Protein AF-A0A1C5ZY52-F1 (afdb_monomer_lite)

Sequence (189 aa):
MKENKQVNPAVSSCTAEIVQKDGLAKISRSPGIAVHNYIVGGGWRGCSNELDTVVMREAEFLRDHYHINVTIRFNSNRLSGGAWLIDSKKDGIGSNSSIGLGASLVNSRLRAILLEEKMKMSSEEFRRLCRETDSMMFSTHIDLKKAEHCVPADSKYILLDSEHRDFTSLDEAICYLKTHAFGLKQERI

pLDDT: mean 85.93, std 18.63, range [34.09, 98.62]

Structure (mmCIF, N/CA/C/O backbone):
data_AF-A0A1C5ZY52-F1
#
_entry.id   AF-A0A1C5ZY52-F1
#
loop_
_atom_site.group_PDB
_atom_site.id
_atom_site.type_symbol
_atom_site.label_atom_id
_atom_site.label_alt_id
_atom_site.label_comp_id
_atom_site.label_asym_id
_atom_site.label_entity_id
_atom_site.label_seq_id
_atom_site.pdbx_PDB_ins_code
_atom_site.Cartn_x
_atom_site.Cartn_y
_atom_site.Cartn_z
_atom_site.occupancy
_atom_site.B_iso_or_equiv
_atom_site.auth_seq_id
_atom_site.auth_comp_id
_atom_site.auth_asym_id
_atom_site.auth_atom_id
_atom_site.pdbx_PDB_model_num
ATOM 1 N N . MET A 1 1 ? -20.539 -56.171 10.255 1.00 38.03 1 MET A N 1
ATOM 2 C CA . MET A 1 1 ? -20.164 -55.594 8.942 1.00 38.03 1 MET A CA 1
ATOM 3 C C . MET A 1 1 ? -21.134 -54.449 8.671 1.00 38.03 1 MET A C 1
ATOM 5 O O . MET A 1 1 ? -22.322 -54.706 8.753 1.00 38.03 1 MET A O 1
ATOM 9 N N . LYS A 1 2 ? -20.652 -53.194 8.757 1.00 36.50 2 LYS A N 1
ATOM 10 C CA . LYS A 1 2 ? -20.614 -52.177 7.669 1.00 36.50 2 LYS A CA 1
ATOM 11 C C . LYS A 1 2 ? -22.025 -51.772 7.185 1.00 36.50 2 LYS A C 1
ATOM 13 O O . LYS A 1 2 ? -22.754 -52.637 6.741 1.00 36.50 2 LYS A O 1
ATOM 18 N N . GLU A 1 3 ? -22.503 -50.529 7.257 1.00 34.09 3 GLU A N 1
ATOM 19 C CA . GLU A 1 3 ? -21.859 -49.211 7.162 1.00 34.09 3 GLU A CA 1
ATOM 20 C C . GLU A 1 3 ? -22.725 -48.136 7.851 1.00 34.09 3 GLU A C 1
ATOM 22 O O . GLU A 1 3 ? -23.918 -48.019 7.578 1.00 34.09 3 GLU A O 1
ATOM 27 N N . ASN A 1 4 ? -22.106 -47.312 8.702 1.00 36.78 4 ASN A N 1
ATOM 28 C CA . ASN A 1 4 ? -22.684 -46.050 9.160 1.00 36.78 4 ASN A CA 1
ATOM 29 C C . ASN A 1 4 ? -22.450 -44.993 8.075 1.00 36.78 4 ASN A C 1
ATOM 31 O O . ASN A 1 4 ? -21.304 -44.640 7.795 1.00 36.78 4 ASN A O 1
ATOM 35 N N . LYS A 1 5 ? -23.529 -44.466 7.487 1.00 43.53 5 LYS A N 1
ATOM 36 C CA . LYS A 1 5 ? -23.477 -43.266 6.643 1.00 43.53 5 LYS A CA 1
ATOM 37 C C . LYS A 1 5 ? -23.113 -42.064 7.512 1.00 43.53 5 LYS A C 1
ATOM 39 O O . LYS A 1 5 ? -23.949 -41.528 8.235 1.00 43.53 5 LYS A O 1
ATOM 44 N N . GLN A 1 6 ? -21.850 -41.667 7.439 1.00 38.53 6 GLN A N 1
ATOM 45 C CA . GLN A 1 6 ? -21.343 -40.441 8.031 1.00 38.53 6 GLN A CA 1
ATOM 46 C C . GLN A 1 6 ? -21.867 -39.254 7.216 1.00 38.53 6 GLN A C 1
ATOM 48 O O . GLN A 1 6 ? -21.540 -39.077 6.044 1.00 38.53 6 GLN A O 1
ATOM 53 N N . VAL A 1 7 ? -22.744 -38.477 7.844 1.00 40.91 7 VAL A N 1
ATOM 54 C CA . VAL A 1 7 ? -23.212 -37.180 7.359 1.00 40.91 7 VAL A CA 1
ATOM 55 C C . VAL A 1 7 ? -22.029 -36.213 7.432 1.00 40.91 7 VAL A C 1
ATOM 57 O O . VAL A 1 7 ? -21.489 -35.998 8.513 1.00 40.91 7 VAL A O 1
ATOM 60 N N . ASN A 1 8 ? -21.615 -35.656 6.292 1.00 37.97 8 ASN A N 1
ATOM 61 C CA . ASN A 1 8 ? -20.665 -34.543 6.228 1.00 37.97 8 ASN A CA 1
ATOM 62 C C . ASN A 1 8 ? -21.320 -33.299 6.848 1.00 37.97 8 ASN A C 1
ATOM 64 O O . ASN A 1 8 ? -22.283 -32.794 6.262 1.00 37.97 8 ASN A O 1
ATOM 68 N N . PRO A 1 9 ? -20.830 -32.758 7.977 1.00 39.91 9 PRO A N 1
ATOM 69 C CA . PRO A 1 9 ? -21.206 -31.417 8.362 1.00 39.91 9 PRO A CA 1
ATOM 70 C C . PRO A 1 9 ? -20.443 -30.434 7.473 1.00 39.91 9 PRO A C 1
ATOM 72 O O . PRO A 1 9 ? -19.249 -30.585 7.209 1.00 39.91 9 PRO A O 1
ATOM 75 N N . ALA A 1 10 ? -21.186 -29.450 6.980 1.00 37.84 10 ALA A N 1
ATOM 76 C CA . ALA A 1 10 ? -20.703 -28.326 6.204 1.00 37.84 10 ALA A CA 1
ATOM 77 C C . ALA A 1 10 ? -19.406 -27.743 6.782 1.00 37.84 10 ALA A C 1
ATOM 79 O O . ALA A 1 10 ? -19.248 -27.614 7.998 1.00 37.84 10 ALA A O 1
ATOM 80 N N . VAL A 1 11 ? -18.509 -27.337 5.882 1.00 38.41 11 VAL A N 1
ATOM 81 C CA . VAL A 1 11 ? -17.347 -26.496 6.180 1.00 38.41 11 VAL A CA 1
ATOM 82 C C . VAL A 1 11 ? -17.866 -25.133 6.644 1.00 38.41 11 VAL A C 1
ATOM 84 O O . VAL A 1 11 ? -17.960 -24.177 5.885 1.00 38.41 11 VAL A O 1
ATOM 87 N N . SER A 1 12 ? -18.266 -25.067 7.908 1.00 43.28 12 SER A N 1
ATOM 88 C CA . SER A 1 12 ? -18.477 -23.835 8.650 1.00 43.28 12 SER A CA 1
ATOM 89 C C . SER A 1 12 ? -17.115 -23.430 9.198 1.00 43.28 12 SER A C 1
ATOM 91 O O . SER A 1 12 ? -16.788 -23.726 10.348 1.00 43.28 12 SER A O 1
ATOM 93 N N . SER A 1 13 ? -16.274 -22.817 8.359 1.00 37.91 13 SER A N 1
ATOM 94 C CA . SER A 1 13 ? -14.991 -22.290 8.820 1.00 37.91 13 SER A CA 1
ATOM 95 C C . SER A 1 13 ? -15.224 -21.008 9.622 1.00 37.91 13 SER A C 1
ATOM 97 O O . SER A 1 13 ? -15.243 -19.903 9.091 1.00 37.91 13 SER A O 1
ATOM 99 N N . CYS A 1 14 ? -15.422 -21.225 10.918 1.00 35.62 14 CYS A N 1
ATOM 100 C CA . CYS A 1 14 ? -14.893 -20.437 12.020 1.00 35.62 14 CYS A CA 1
ATOM 101 C C . CYS A 1 14 ? -15.100 -18.917 11.936 1.00 35.62 14 CYS A C 1
ATOM 103 O O . CYS A 1 14 ? -14.200 -18.156 11.587 1.00 35.62 14 CYS A O 1
ATOM 105 N N . THR A 1 15 ? -16.252 -18.475 12.440 1.00 43.97 15 THR A N 1
ATOM 106 C CA . THR A 1 15 ? -16.333 -17.274 13.276 1.00 43.97 15 THR A CA 1
ATOM 107 C C . THR A 1 15 ? -15.309 -17.389 14.406 1.00 43.97 15 THR A C 1
ATOM 109 O O . THR A 1 15 ? -15.565 -18.029 15.424 1.00 43.97 15 THR A O 1
ATOM 112 N N . ALA A 1 16 ? -14.129 -16.800 14.216 1.00 39.31 16 ALA A N 1
ATOM 113 C CA . ALA A 1 16 ? -13.236 -16.517 15.324 1.00 39.31 16 ALA A CA 1
ATOM 114 C C . ALA A 1 16 ? -13.891 -15.408 16.150 1.00 39.31 16 ALA A C 1
ATOM 116 O O . ALA A 1 16 ? -13.956 -14.249 15.738 1.00 39.31 16 ALA A O 1
ATOM 117 N N . GLU A 1 17 ? -14.433 -15.799 17.298 1.00 35.75 17 GLU A N 1
ATOM 118 C CA . GLU A 1 17 ? -14.784 -14.884 18.368 1.00 35.75 17 GLU A CA 1
ATOM 119 C C . GLU A 1 17 ? -13.614 -13.915 18.583 1.00 35.75 17 GLU A C 1
ATOM 121 O O . GLU A 1 17 ? -12.465 -14.326 18.774 1.00 35.75 17 GLU A O 1
ATOM 126 N N . ILE A 1 18 ? -13.898 -12.611 18.532 1.00 49.09 18 ILE A N 1
ATOM 127 C CA . ILE A 1 18 ? -12.962 -11.563 18.943 1.00 49.09 18 ILE A CA 1
ATOM 128 C C . ILE A 1 18 ? -12.906 -11.619 20.472 1.00 49.09 18 ILE A C 1
ATOM 130 O O . ILE A 1 18 ? -13.454 -10.771 21.167 1.00 49.09 18 ILE A O 1
ATOM 134 N N . VAL A 1 19 ? -12.294 -12.671 21.007 1.00 38.34 19 VAL A N 1
ATOM 135 C CA . VAL A 1 19 ? -11.902 -12.738 22.408 1.00 38.34 19 VAL A CA 1
ATOM 136 C C . VAL A 1 19 ? -10.411 -12.454 22.436 1.00 38.34 19 VAL A C 1
ATOM 138 O O . VAL A 1 19 ? -9.573 -13.239 21.982 1.00 38.34 19 VAL A O 1
ATOM 141 N N . GLN A 1 20 ? -10.112 -11.248 22.914 1.00 50.75 20 GLN A N 1
ATOM 142 C CA . GLN A 1 20 ? -8.777 -10.756 23.202 1.00 50.75 20 GLN A CA 1
ATOM 143 C C . GLN A 1 20 ? -8.087 -11.728 24.163 1.00 50.75 20 GLN A C 1
ATOM 145 O O . GLN A 1 20 ? -8.404 -11.801 25.346 1.00 50.75 20 GLN A O 1
ATOM 150 N N . LYS A 1 21 ? -7.127 -12.477 23.634 1.00 39.53 21 LYS A N 1
ATOM 151 C CA . LYS A 1 21 ? -6.095 -13.146 24.417 1.00 39.53 21 LYS A CA 1
ATOM 152 C C . LYS A 1 21 ? -4.795 -12.415 24.096 1.00 39.53 21 LYS A C 1
ATOM 154 O O . LYS A 1 21 ? -4.418 -12.382 22.925 1.00 39.53 21 LYS A O 1
ATOM 159 N N . ASP A 1 22 ? -4.225 -11.790 25.129 1.00 50.69 22 ASP A N 1
ATOM 160 C CA . ASP A 1 22 ? -2.884 -11.179 25.229 1.00 50.69 22 ASP A CA 1
ATOM 161 C C . ASP A 1 22 ? -2.751 -9.647 25.082 1.00 50.69 22 ASP A C 1
ATOM 163 O O . ASP A 1 22 ? -1.641 -9.128 25.119 1.00 50.69 22 ASP A O 1
ATOM 167 N N . GLY A 1 23 ? -3.852 -8.888 25.002 1.00 59.78 23 GLY A N 1
ATOM 168 C CA . GLY A 1 23 ? -3.861 -7.417 25.169 1.00 59.78 23 GLY A CA 1
ATOM 169 C C . GLY A 1 23 ? -3.177 -6.569 24.078 1.00 59.78 23 GLY A C 1
ATOM 170 O O . GLY A 1 23 ? -3.421 -5.368 24.018 1.00 59.78 23 GLY A O 1
ATOM 171 N N . LEU A 1 24 ? -2.377 -7.166 23.190 1.00 73.38 24 LEU A N 1
ATOM 172 C CA . LEU A 1 24 ? -1.767 -6.514 22.027 1.00 73.38 24 LEU A CA 1
ATOM 173 C C . LEU A 1 24 ? -2.571 -6.787 20.750 1.00 73.38 24 LEU A C 1
ATOM 175 O O . LEU A 1 24 ? -3.044 -7.902 20.510 1.00 73.38 24 LEU A O 1
ATOM 179 N N . ALA A 1 25 ? -2.697 -5.758 19.910 1.00 89.81 25 ALA A N 1
ATOM 180 C CA . ALA A 1 25 ? -3.259 -5.885 18.572 1.00 89.81 25 ALA A CA 1
ATOM 181 C C . ALA A 1 25 ? -2.487 -6.927 17.742 1.00 89.81 25 ALA A C 1
ATOM 183 O O . ALA A 1 25 ? -1.275 -7.085 17.870 1.00 89.81 25 ALA A O 1
ATOM 184 N N . LYS A 1 26 ? -3.190 -7.667 16.885 1.00 94.75 26 LYS A N 1
ATOM 185 C CA . LYS A 1 26 ? -2.632 -8.791 16.122 1.00 94.75 26 LYS A CA 1
ATOM 186 C C . LYS A 1 26 ? -2.337 -8.391 14.685 1.00 94.75 26 LYS A C 1
ATOM 188 O O . LYS A 1 26 ? -3.110 -7.661 14.073 1.00 94.75 26 LYS A O 1
ATOM 193 N N . ILE A 1 27 ? -1.263 -8.948 14.130 1.00 95.81 27 ILE A N 1
ATOM 194 C CA . ILE A 1 27 ? -0.990 -8.925 12.689 1.00 95.81 27 ILE A CA 1
ATOM 195 C C . ILE A 1 27 ? -1.424 -10.269 12.114 1.00 95.81 27 ILE A C 1
ATOM 197 O O . ILE A 1 27 ? -1.034 -11.328 12.606 1.00 95.81 27 ILE A O 1
ATOM 201 N N . SER A 1 28 ? -2.236 -10.222 11.069 1.00 94.50 28 SER A N 1
ATOM 202 C CA . SER A 1 28 ? -2.719 -11.386 10.331 1.00 94.50 28 SER A CA 1
ATOM 203 C C . SER A 1 28 ? -2.360 -11.258 8.853 1.00 94.50 28 SER A C 1
ATOM 205 O O . SER A 1 28 ? -2.033 -10.173 8.377 1.00 94.50 28 SER A O 1
ATOM 207 N N . ARG A 1 29 ? -2.391 -12.368 8.116 1.00 93.81 29 ARG A N 1
ATOM 208 C CA . ARG A 1 29 ? -2.200 -12.383 6.660 1.00 93.81 29 ARG A CA 1
ATOM 209 C C . ARG A 1 29 ? -3.494 -12.840 6.005 1.00 93.81 29 ARG A C 1
ATOM 211 O O . ARG A 1 29 ? -4.054 -13.858 6.406 1.00 93.81 29 ARG A O 1
ATOM 218 N N . SER A 1 30 ? -3.945 -12.103 4.998 1.00 90.12 30 SER A N 1
ATOM 219 C CA . SER A 1 30 ? -5.079 -12.501 4.173 1.00 90.12 30 SER A CA 1
ATOM 220 C C . SER A 1 30 ? -4.606 -13.483 3.098 1.00 90.12 30 SER A C 1
ATOM 222 O O . SER A 1 30 ? -3.666 -13.169 2.361 1.00 90.12 30 SER A O 1
ATOM 224 N N . PRO A 1 31 ? -5.253 -14.653 2.956 1.00 86.25 31 PRO A N 1
ATOM 225 C CA . PRO A 1 31 ? -4.993 -15.574 1.854 1.00 86.25 31 PRO A CA 1
ATOM 226 C C . PRO A 1 31 ? -5.607 -15.101 0.525 1.00 86.25 31 PRO A C 1
ATOM 228 O O . PRO A 1 31 ? -5.491 -15.809 -0.472 1.00 86.25 31 PRO A O 1
ATOM 231 N N . GLY A 1 32 ? -6.253 -13.930 0.504 1.00 85.06 32 GLY A N 1
ATOM 232 C CA . GLY A 1 32 ? -7.068 -13.468 -0.610 1.00 85.06 32 GLY A CA 1
ATOM 233 C C . GLY A 1 32 ? -8.559 -13.683 -0.384 1.00 85.06 32 GLY A C 1
ATOM 234 O O . GLY A 1 32 ? -8.978 -14.372 0.545 1.00 85.06 32 GLY A O 1
ATOM 235 N N . ILE A 1 33 ? -9.361 -13.084 -1.258 1.00 83.62 33 ILE A N 1
ATOM 236 C CA . ILE A 1 33 ? -10.822 -13.154 -1.226 1.00 83.62 33 ILE A CA 1
ATOM 237 C C . ILE A 1 33 ? -11.292 -13.944 -2.442 1.00 83.62 33 ILE A C 1
ATOM 239 O O . ILE A 1 33 ? -10.964 -13.604 -3.580 1.00 83.62 33 ILE A O 1
ATOM 243 N N . ALA A 1 34 ? -12.080 -14.992 -2.211 1.00 84.00 34 ALA A N 1
ATOM 244 C CA . ALA A 1 34 ? -12.725 -15.728 -3.289 1.00 84.00 34 ALA A CA 1
ATOM 245 C C . ALA A 1 34 ? -13.826 -14.865 -3.929 1.00 84.00 34 ALA A C 1
ATOM 247 O O . ALA A 1 34 ? -14.765 -14.431 -3.263 1.00 84.00 34 ALA A O 1
ATOM 248 N N . VAL A 1 35 ? -13.708 -14.622 -5.231 1.00 81.69 35 VAL A N 1
ATOM 249 C CA . VAL A 1 35 ? -14.657 -13.867 -6.051 1.00 81.69 35 VAL A CA 1
ATOM 250 C C . VAL A 1 35 ? -15.026 -14.737 -7.247 1.00 81.69 35 VAL A C 1
ATOM 252 O O . VAL A 1 35 ? -14.280 -14.835 -8.222 1.00 81.69 35 VAL A O 1
ATOM 255 N N . HIS A 1 36 ? -16.189 -15.387 -7.170 1.00 84.44 36 HIS A N 1
ATOM 256 C CA . HIS A 1 36 ? -16.590 -16.442 -8.107 1.00 84.44 36 HIS A CA 1
ATOM 257 C C . HIS A 1 36 ? -15.502 -17.528 -8.218 1.00 84.44 36 HIS A C 1
ATOM 259 O O . HIS A 1 36 ? -15.163 -18.158 -7.221 1.00 84.44 36 HIS A O 1
ATOM 265 N N . ASN A 1 37 ? -14.932 -17.722 -9.412 1.00 84.00 37 ASN A N 1
ATOM 266 C CA . ASN A 1 37 ? -13.916 -18.739 -9.696 1.00 84.00 37 ASN A CA 1
ATOM 267 C C . ASN A 1 37 ? -12.474 -18.203 -9.592 1.00 84.00 37 ASN A C 1
ATOM 269 O O . ASN A 1 37 ? -11.543 -18.864 -10.050 1.00 84.00 37 ASN A O 1
ATOM 273 N N . TYR A 1 38 ? -12.278 -17.007 -9.029 1.00 78.00 38 TYR A N 1
ATOM 274 C CA . TYR A 1 38 ? -10.973 -16.353 -8.908 1.00 78.00 38 TYR A CA 1
ATOM 275 C C . TYR A 1 38 ? -10.682 -15.959 -7.459 1.00 78.00 38 TYR A C 1
ATOM 277 O O . TYR A 1 38 ? -11.596 -15.706 -6.680 1.00 78.00 38 TYR A O 1
ATOM 285 N N . ILE A 1 39 ? -9.401 -15.877 -7.100 1.00 81.00 39 ILE A N 1
ATOM 286 C CA . ILE A 1 39 ? -8.944 -15.404 -5.787 1.00 81.00 39 ILE A CA 1
ATOM 287 C C . ILE A 1 39 ? -8.284 -14.027 -5.982 1.00 81.00 39 ILE A C 1
ATOM 289 O O . ILE A 1 39 ? -7.274 -13.902 -6.684 1.00 81.00 39 ILE A O 1
ATOM 293 N N . VAL A 1 40 ? -8.921 -12.984 -5.434 1.00 78.56 40 VAL A N 1
ATOM 294 C CA . VAL A 1 40 ? -8.500 -11.573 -5.511 1.00 78.56 40 VAL A CA 1
ATOM 295 C C . VAL A 1 40 ? -7.672 -11.208 -4.291 1.00 78.56 40 VAL A C 1
ATOM 297 O O . VAL A 1 40 ? -8.126 -11.348 -3.155 1.00 78.56 40 VAL A O 1
ATOM 300 N N . GLY A 1 41 ? -6.437 -10.756 -4.527 1.00 75.12 41 GLY A N 1
ATOM 301 C CA . GLY A 1 41 ? -5.398 -10.935 -3.513 1.00 75.12 41 GLY A CA 1
ATOM 302 C C . GLY A 1 41 ? -5.156 -12.435 -3.338 1.00 75.12 41 GLY A C 1
ATOM 303 O O . GLY A 1 41 ? -6.041 -13.243 -3.560 1.00 75.12 41 GLY A O 1
ATOM 304 N N . GLY A 1 42 ? -3.945 -12.866 -3.050 1.00 79.50 42 GLY A N 1
ATOM 305 C CA . GLY A 1 42 ? -3.662 -14.312 -3.085 1.00 79.50 42 GLY A CA 1
ATOM 306 C C . GLY A 1 42 ? -2.195 -14.650 -2.944 1.00 79.50 42 GLY A C 1
ATOM 307 O O . GLY A 1 42 ? -1.818 -15.809 -2.785 1.00 79.50 42 GLY A O 1
ATOM 308 N N . GLY A 1 43 ? -1.348 -13.624 -2.950 1.00 86.75 43 GLY A N 1
ATOM 309 C CA . GLY A 1 43 ? -0.025 -13.752 -2.392 1.00 86.75 43 GLY A CA 1
ATOM 310 C C . GLY A 1 43 ? -0.117 -13.885 -0.874 1.00 86.75 43 GLY A C 1
ATOM 311 O O . GLY A 1 43 ? -0.503 -12.952 -0.177 1.00 86.75 43 GLY A O 1
ATOM 312 N N . TRP A 1 44 ? 0.283 -15.040 -0.348 1.00 89.75 44 TRP A N 1
ATOM 313 C CA . TRP A 1 44 ? 0.496 -15.197 1.094 1.00 89.75 44 TRP A CA 1
ATOM 314 C C . TRP A 1 44 ? 1.735 -14.422 1.577 1.00 89.75 44 TRP A C 1
ATOM 316 O O . TRP A 1 44 ? 1.796 -13.969 2.720 1.00 89.75 44 TRP A O 1
ATOM 326 N N . ARG A 1 45 ? 2.732 -14.281 0.694 1.00 94.88 45 ARG A N 1
ATOM 327 C CA . ARG A 1 45 ? 4.011 -13.586 0.905 1.00 94.88 45 ARG A CA 1
ATOM 328 C C . ARG A 1 45 ? 4.422 -12.823 -0.350 1.00 94.88 45 ARG A C 1
ATOM 330 O O . ARG A 1 45 ? 4.026 -13.219 -1.451 1.00 94.88 45 ARG A O 1
ATOM 337 N N . GLY A 1 46 ? 5.282 -11.818 -0.199 1.00 96.06 46 GLY A N 1
ATOM 338 C CA . GLY A 1 46 ? 5.929 -11.135 -1.327 1.00 96.06 46 GLY A CA 1
ATOM 339 C C . GLY A 1 46 ? 6.704 -12.105 -2.228 1.00 96.06 46 GLY A C 1
ATOM 340 O O . GLY A 1 46 ? 7.052 -13.213 -1.808 1.00 96.06 46 GLY A O 1
ATOM 341 N N . CYS A 1 47 ? 6.942 -11.747 -3.493 1.00 95.81 47 CYS A N 1
ATOM 342 C CA . CYS A 1 47 ? 7.713 -12.590 -4.418 1.00 95.81 47 CYS A CA 1
ATOM 343 C C . CYS A 1 47 ? 9.205 -12.659 -4.051 1.00 95.81 47 CYS A C 1
ATOM 345 O O . CYS A 1 47 ? 9.886 -13.591 -4.470 1.00 95.81 47 CYS A O 1
ATOM 347 N N . SER A 1 48 ? 9.690 -11.708 -3.247 1.00 96.50 48 SER A N 1
ATOM 348 C CA . SER A 1 48 ? 11.021 -11.685 -2.642 1.00 96.50 48 SER A CA 1
ATOM 349 C C . SER A 1 48 ? 10.918 -11.574 -1.117 1.00 96.50 48 SER A C 1
ATOM 351 O O . SER A 1 48 ? 9.927 -11.074 -0.578 1.00 96.50 48 SER A O 1
ATOM 353 N N . ASN A 1 49 ? 11.962 -12.024 -0.413 1.00 97.38 49 ASN A N 1
ATOM 354 C CA . ASN A 1 49 ? 12.063 -11.864 1.042 1.00 97.38 49 ASN A CA 1
ATOM 355 C C . ASN A 1 49 ? 12.143 -10.390 1.450 1.00 97.38 49 ASN A C 1
ATOM 357 O O . ASN A 1 49 ? 11.619 -10.017 2.493 1.00 97.38 49 ASN A O 1
ATOM 361 N N . GLU A 1 50 ? 12.784 -9.561 0.628 1.00 97.56 50 GLU A N 1
ATOM 362 C CA . GLU A 1 50 ? 12.880 -8.121 0.851 1.00 97.56 50 GLU A CA 1
ATOM 363 C C . GLU A 1 50 ? 11.492 -7.472 0.886 1.00 97.56 50 GLU A C 1
ATOM 365 O O . GLU A 1 50 ? 11.145 -6.831 1.876 1.00 97.56 50 GLU A O 1
ATOM 370 N N . LEU A 1 51 ? 10.659 -7.725 -0.133 1.00 98.12 51 LEU A N 1
ATOM 371 C CA . LEU A 1 51 ? 9.293 -7.205 -0.180 1.00 98.12 51 LEU A CA 1
ATOM 372 C C . LEU A 1 51 ? 8.453 -7.725 0.998 1.00 98.12 51 LEU A C 1
ATOM 374 O O . LEU A 1 51 ? 7.727 -6.956 1.621 1.00 98.12 51 LEU A O 1
ATOM 378 N N . ASP A 1 52 ? 8.561 -9.015 1.335 1.00 98.06 52 ASP A N 1
ATOM 379 C CA . ASP A 1 52 ? 7.824 -9.583 2.473 1.00 98.06 52 ASP A CA 1
ATOM 380 C C . ASP A 1 52 ? 8.238 -8.958 3.815 1.00 98.06 52 ASP A C 1
ATOM 382 O O . ASP A 1 52 ? 7.389 -8.700 4.667 1.00 98.06 52 ASP A O 1
ATOM 386 N N . THR A 1 53 ? 9.531 -8.671 3.980 1.00 98.31 53 THR A N 1
ATOM 387 C CA . THR A 1 53 ? 10.092 -8.052 5.190 1.00 98.31 53 THR A CA 1
ATOM 388 C C . THR A 1 53 ? 9.632 -6.608 5.328 1.00 98.31 53 THR A C 1
ATOM 390 O O . THR A 1 53 ? 9.242 -6.185 6.413 1.00 98.31 53 THR A O 1
ATOM 393 N N . VAL A 1 54 ? 9.637 -5.854 4.229 1.00 98.44 54 VAL A N 1
ATOM 394 C CA . VAL A 1 54 ? 9.137 -4.476 4.199 1.00 98.44 54 VAL A CA 1
ATOM 395 C C . VAL A 1 54 ? 7.661 -4.419 4.577 1.00 98.44 54 VAL A C 1
ATOM 397 O O . VAL A 1 54 ? 7.303 -3.669 5.480 1.00 98.44 54 VAL A O 1
ATOM 400 N N . VAL A 1 55 ? 6.819 -5.260 3.975 1.00 98.56 55 VAL A N 1
ATOM 401 C CA . VAL A 1 55 ? 5.382 -5.282 4.290 1.00 98.56 55 VAL A CA 1
ATOM 402 C C . VAL A 1 55 ? 5.117 -5.745 5.731 1.00 98.56 55 VAL A C 1
ATOM 404 O O . VAL A 1 55 ? 4.169 -5.287 6.369 1.00 98.56 55 VAL A O 1
ATOM 407 N N . MET A 1 56 ? 5.966 -6.609 6.300 1.00 98.38 56 MET A N 1
ATOM 408 C CA . MET A 1 56 ? 5.891 -6.919 7.732 1.00 98.38 56 MET A CA 1
ATOM 409 C C . MET A 1 56 ? 6.210 -5.693 8.597 1.00 98.38 56 MET A C 1
ATOM 411 O O . MET A 1 56 ? 5.472 -5.419 9.538 1.00 98.38 56 MET A O 1
ATOM 415 N N . ARG A 1 57 ? 7.249 -4.918 8.257 1.00 98.56 57 ARG A N 1
ATOM 416 C CA . ARG A 1 57 ? 7.596 -3.678 8.977 1.00 98.56 57 ARG A CA 1
ATOM 417 C C . ARG A 1 57 ? 6.484 -2.633 8.896 1.00 98.56 57 ARG A C 1
ATOM 419 O O . ARG A 1 57 ? 6.209 -1.957 9.882 1.00 98.56 57 ARG A O 1
ATOM 426 N N . GLU A 1 58 ? 5.825 -2.518 7.744 1.00 98.50 58 GLU A N 1
ATOM 427 C CA . GLU A 1 58 ? 4.622 -1.693 7.580 1.00 98.50 58 GLU A CA 1
ATOM 428 C C . GLU A 1 58 ? 3.516 -2.131 8.551 1.00 98.50 58 GLU A C 1
ATOM 430 O O . GLU A 1 58 ? 2.917 -1.298 9.232 1.00 98.50 58 GLU A O 1
ATOM 435 N N . ALA A 1 59 ? 3.273 -3.440 8.664 1.00 98.31 59 ALA A N 1
ATOM 436 C CA . ALA A 1 59 ? 2.254 -3.980 9.556 1.00 98.31 59 ALA A CA 1
ATOM 437 C C . ALA A 1 59 ? 2.579 -3.784 11.041 1.00 98.31 59 ALA A C 1
ATOM 439 O O . ALA A 1 59 ? 1.692 -3.438 11.821 1.00 98.31 59 ALA A O 1
ATOM 440 N N . GLU A 1 60 ? 3.837 -3.996 11.427 1.00 98.19 60 GLU A N 1
ATOM 441 C CA . GLU A 1 60 ? 4.337 -3.737 12.779 1.00 98.19 60 GLU A CA 1
ATOM 442 C C . GLU A 1 60 ? 4.158 -2.270 13.149 1.00 98.19 60 GLU A C 1
ATOM 444 O O . GLU A 1 60 ? 3.577 -1.978 14.193 1.00 98.19 60 GLU A O 1
ATOM 449 N N . PHE A 1 61 ? 4.540 -1.353 12.254 1.00 98.00 61 PHE A N 1
ATOM 450 C CA . PHE A 1 61 ? 4.325 0.073 12.463 1.00 98.00 61 PHE A CA 1
ATOM 451 C C . PHE A 1 61 ? 2.844 0.406 12.684 1.00 98.00 61 PHE A C 1
ATOM 453 O O . PHE A 1 61 ? 2.511 1.064 13.667 1.00 98.00 61 PHE A O 1
ATOM 460 N N . LEU A 1 62 ? 1.948 -0.054 11.804 1.00 98.00 62 LEU A N 1
ATOM 461 C CA . LEU A 1 62 ? 0.516 0.235 11.928 1.00 98.00 62 LEU A CA 1
ATOM 462 C C . LEU A 1 62 ? -0.068 -0.315 13.237 1.00 98.00 62 LEU A C 1
ATOM 464 O O . LEU A 1 62 ? -0.807 0.392 13.923 1.00 98.00 62 LEU A O 1
ATOM 468 N N . ARG A 1 63 ? 0.286 -1.553 13.602 1.00 96.94 63 ARG A N 1
ATOM 469 C CA . ARG A 1 63 ? -0.147 -2.189 14.854 1.00 96.94 63 ARG A CA 1
ATOM 470 C C . ARG A 1 63 ? 0.322 -1.377 16.057 1.00 96.94 63 ARG A C 1
ATOM 472 O O . ARG A 1 63 ? -0.470 -1.110 16.956 1.00 96.94 63 ARG A O 1
ATOM 479 N N . ASP A 1 64 ? 1.599 -1.012 16.083 1.00 96.00 64 ASP A N 1
ATOM 480 C CA . ASP A 1 64 ? 2.218 -0.364 17.238 1.00 96.00 64 ASP A CA 1
ATOM 481 C C . ASP A 1 64 ? 1.799 1.099 17.368 1.00 96.00 64 ASP A C 1
ATOM 483 O O . ASP A 1 64 ? 1.698 1.604 18.481 1.00 96.00 64 ASP A O 1
ATOM 487 N N . HIS A 1 65 ? 1.526 1.772 16.248 1.00 96.00 65 HIS A N 1
ATOM 488 C CA . HIS A 1 65 ? 1.114 3.171 16.240 1.00 96.00 65 HIS A CA 1
ATOM 489 C C . HIS A 1 65 ? -0.372 3.360 16.557 1.00 96.00 65 HIS A C 1
ATOM 491 O O . HIS A 1 65 ? -0.713 4.252 17.328 1.00 96.00 65 HIS A O 1
ATOM 497 N N . TYR A 1 66 ? -1.250 2.535 15.977 1.00 95.00 66 TYR A N 1
ATOM 498 C CA . TYR A 1 66 ? -2.701 2.688 16.134 1.00 95.00 66 TYR A CA 1
ATOM 499 C C . TYR A 1 66 ? -3.310 1.755 17.183 1.00 95.00 66 TYR A C 1
ATOM 501 O O . TYR A 1 66 ? -4.467 1.938 17.551 1.00 95.00 66 TYR A O 1
ATOM 509 N N . HIS A 1 67 ? -2.576 0.740 17.649 1.00 94.44 67 HIS A N 1
ATOM 510 C CA . HIS A 1 67 ? -3.075 -0.293 18.568 1.00 94.44 67 HIS A CA 1
ATOM 511 C C . HIS A 1 67 ? -4.330 -1.025 18.055 1.00 94.44 67 HIS A C 1
ATOM 513 O O . HIS A 1 67 ? -5.152 -1.513 18.831 1.00 94.44 67 HIS A O 1
ATOM 519 N N . ILE A 1 68 ? -4.465 -1.132 16.731 1.00 93.62 68 ILE A N 1
ATOM 520 C CA . ILE A 1 68 ? -5.568 -1.802 16.033 1.00 93.62 68 ILE A CA 1
ATOM 521 C C . ILE A 1 68 ? -5.013 -3.025 15.300 1.00 93.62 68 ILE A C 1
ATOM 523 O O . ILE A 1 68 ? -3.864 -3.028 14.857 1.00 93.62 68 ILE A O 1
ATOM 527 N N . ASN A 1 69 ? -5.814 -4.091 15.196 1.00 95.25 69 ASN A N 1
ATOM 528 C CA . ASN A 1 69 ? -5.422 -5.283 14.445 1.00 95.25 69 ASN A CA 1
ATOM 529 C C . ASN A 1 69 ? -5.096 -4.919 12.991 1.00 95.25 69 ASN A C 1
ATOM 531 O O . ASN A 1 69 ? -5.750 -4.072 12.391 1.00 95.25 69 ASN A O 1
ATOM 535 N N . VAL A 1 70 ? -4.124 -5.610 12.409 1.00 95.81 70 VAL A N 1
ATOM 536 C CA . VAL A 1 70 ? -3.633 -5.345 11.058 1.00 95.81 70 VAL A CA 1
ATOM 537 C C . VAL A 1 70 ? -3.767 -6.598 10.204 1.00 95.81 70 VAL A C 1
ATOM 539 O O . VAL A 1 70 ? -3.510 -7.717 10.657 1.00 95.81 70 VAL A O 1
ATOM 542 N N . THR A 1 71 ? -4.146 -6.415 8.944 1.00 95.12 71 THR A N 1
ATOM 543 C CA . THR A 1 71 ? -4.069 -7.458 7.921 1.00 95.12 71 THR A CA 1
ATOM 544 C C . THR A 1 71 ? -3.007 -7.103 6.894 1.00 95.12 71 THR A C 1
ATOM 546 O O . THR A 1 71 ? -2.988 -5.998 6.362 1.00 95.12 71 THR A O 1
ATOM 549 N N . ILE A 1 72 ? -2.153 -8.066 6.572 1.00 96.38 72 ILE A N 1
ATOM 550 C CA . ILE A 1 72 ? -1.239 -8.032 5.433 1.00 96.38 72 ILE A CA 1
ATOM 551 C C . ILE A 1 72 ? -1.935 -8.671 4.233 1.00 96.38 72 ILE A C 1
ATOM 553 O O . ILE A 1 72 ? -2.619 -9.687 4.374 1.00 96.38 72 ILE A O 1
ATOM 557 N N . ARG A 1 73 ? -1.756 -8.100 3.044 1.00 94.44 73 ARG A N 1
ATOM 558 C CA . ARG A 1 73 ? -2.306 -8.620 1.781 1.00 94.44 73 AR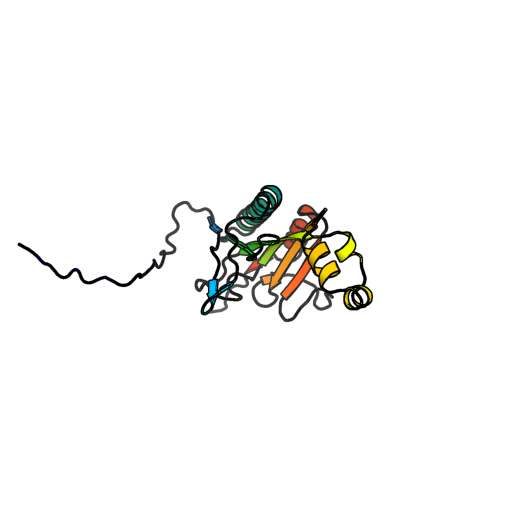G A CA 1
ATOM 559 C C . ARG A 1 73 ? -1.290 -8.402 0.670 1.00 94.44 73 ARG A C 1
ATOM 561 O O . ARG A 1 73 ? -0.775 -7.297 0.529 1.00 94.44 73 ARG A O 1
ATOM 568 N N . PHE A 1 74 ? -1.049 -9.426 -0.143 1.00 95.25 74 PHE A N 1
ATOM 569 C CA . PHE A 1 74 ? -0.296 -9.284 -1.388 1.00 95.25 74 PHE A CA 1
ATOM 570 C C . PHE A 1 74 ? -1.200 -9.533 -2.588 1.00 95.25 74 PHE A C 1
ATOM 572 O O . PHE A 1 74 ? -2.117 -10.367 -2.559 1.00 95.25 74 PHE A O 1
ATOM 579 N N . ASN A 1 75 ? -0.906 -8.825 -3.672 1.00 92.25 75 ASN A N 1
ATOM 580 C CA . ASN A 1 75 ? -1.550 -9.063 -4.950 1.00 92.25 75 ASN A CA 1
ATOM 581 C C . ASN A 1 75 ? -1.183 -10.461 -5.497 1.00 92.25 75 ASN A C 1
ATOM 583 O O . ASN A 1 75 ? -0.243 -11.117 -5.041 1.00 92.25 75 ASN A O 1
ATOM 587 N N . SER A 1 76 ? -1.944 -10.954 -6.475 1.00 91.12 76 SER A N 1
ATOM 588 C CA . SER A 1 76 ? -1.826 -12.349 -6.927 1.00 91.12 76 SER A CA 1
ATOM 589 C C . SER A 1 76 ? -0.478 -12.670 -7.588 1.00 91.12 76 SER A C 1
ATOM 591 O O . SER A 1 76 ? -0.008 -13.799 -7.491 1.00 91.12 76 SER A O 1
ATOM 593 N N . ASN A 1 77 ? 0.175 -11.689 -8.223 1.00 91.75 77 ASN A N 1
ATOM 594 C CA . ASN A 1 77 ? 1.518 -11.868 -8.792 1.00 91.75 77 ASN A CA 1
ATOM 595 C C . ASN A 1 77 ? 2.650 -11.648 -7.770 1.00 91.75 77 ASN A C 1
ATOM 597 O O . ASN A 1 77 ? 3.813 -11.866 -8.102 1.00 91.75 77 ASN A O 1
ATOM 601 N N . ARG A 1 78 ? 2.306 -11.253 -6.536 1.00 95.06 78 ARG A N 1
ATOM 602 C CA . ARG A 1 78 ? 3.206 -11.046 -5.397 1.00 95.06 78 ARG A CA 1
ATOM 603 C C . ARG A 1 78 ? 4.261 -9.949 -5.601 1.00 95.06 78 ARG A C 1
ATOM 605 O O . ARG A 1 78 ? 5.190 -9.880 -4.800 1.00 95.06 78 ARG A O 1
ATOM 612 N N . LEU A 1 79 ? 4.121 -9.106 -6.628 1.00 96.00 79 LEU A N 1
ATOM 613 C CA . LEU A 1 79 ? 5.000 -7.954 -6.881 1.00 96.00 79 LEU A CA 1
ATOM 614 C C . LEU A 1 79 ? 4.622 -6.734 -6.036 1.00 96.00 79 LEU A C 1
ATOM 616 O O . LEU A 1 79 ? 5.405 -5.793 -5.944 1.00 96.00 79 LEU A O 1
ATOM 620 N N . SER A 1 80 ? 3.445 -6.736 -5.412 1.00 96.69 80 SER A N 1
ATOM 621 C CA . SER A 1 80 ? 3.068 -5.713 -4.445 1.00 96.69 80 SER A CA 1
ATOM 622 C C . SER A 1 80 ? 2.256 -6.281 -3.293 1.00 96.69 80 SER A C 1
ATOM 624 O O . SER A 1 80 ? 1.580 -7.310 -3.402 1.00 96.69 80 SER A O 1
ATOM 626 N N . GLY A 1 81 ? 2.324 -5.593 -2.166 1.00 96.88 81 GLY A N 1
ATOM 627 C CA . GLY A 1 81 ? 1.516 -5.878 -0.999 1.00 96.88 81 GLY A CA 1
ATOM 628 C C . GLY A 1 81 ? 1.457 -4.682 -0.075 1.00 96.88 81 GLY A C 1
ATOM 629 O O . GLY A 1 81 ? 1.974 -3.614 -0.382 1.00 96.88 81 GLY A O 1
ATOM 630 N N . GLY A 1 82 ? 0.803 -4.874 1.053 1.00 97.19 82 GLY A N 1
ATOM 631 C CA . GLY A 1 82 ? 0.737 -3.860 2.083 1.00 97.19 82 GLY A CA 1
ATOM 632 C C . GLY A 1 82 ? 0.125 -4.391 3.358 1.00 97.19 82 GLY A C 1
ATOM 633 O O . GLY A 1 82 ? -0.177 -5.586 3.489 1.00 97.19 82 GLY A O 1
ATOM 634 N N . ALA A 1 83 ? -0.065 -3.469 4.281 1.00 97.56 83 ALA A N 1
ATOM 635 C CA . ALA A 1 83 ? -0.679 -3.680 5.567 1.00 97.56 83 ALA A CA 1
ATOM 636 C C . ALA A 1 83 ? -1.773 -2.636 5.788 1.00 97.56 83 ALA A C 1
ATOM 638 O O . ALA A 1 83 ? -1.627 -1.473 5.412 1.00 97.56 83 ALA A O 1
ATOM 639 N N . TRP A 1 84 ? -2.880 -3.055 6.396 1.00 96.69 84 TRP A N 1
ATOM 640 C CA . TRP A 1 84 ? -4.021 -2.182 6.643 1.00 96.69 84 TRP A CA 1
ATOM 641 C C . TRP A 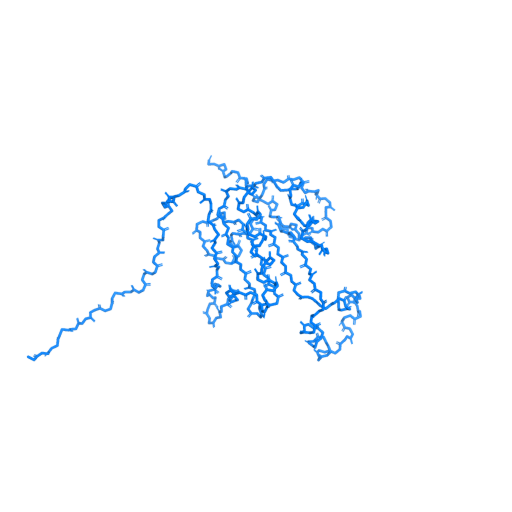1 84 ? -4.670 -2.467 7.986 1.00 96.69 84 TRP A C 1
ATOM 643 O O . TRP A 1 84 ? -4.698 -3.618 8.434 1.00 96.69 84 TRP A O 1
ATOM 653 N N . LEU A 1 85 ? -5.232 -1.425 8.593 1.00 95.69 85 LEU A N 1
ATOM 654 C CA . LEU A 1 85 ? -6.034 -1.561 9.802 1.00 95.69 85 LEU A CA 1
ATOM 655 C C . LEU A 1 85 ? -7.294 -2.391 9.524 1.00 95.69 85 LEU A C 1
ATOM 657 O O . LEU A 1 85 ? -7.983 -2.202 8.520 1.00 95.69 85 LEU A O 1
ATOM 661 N N . ILE A 1 86 ? -7.603 -3.308 10.437 1.00 93.25 86 ILE A N 1
ATOM 662 C CA . ILE A 1 86 ? -8.852 -4.066 10.438 1.00 93.25 86 ILE A CA 1
ATOM 663 C C . ILE A 1 86 ? -9.913 -3.207 11.127 1.00 93.25 86 ILE A C 1
ATOM 665 O O . ILE A 1 86 ? -9.951 -3.116 12.354 1.00 93.25 86 ILE A O 1
ATOM 669 N N . ASP A 1 87 ? -10.758 -2.577 10.316 1.00 89.25 87 ASP A N 1
ATOM 670 C CA . ASP A 1 87 ? -11.825 -1.657 10.724 1.00 89.25 87 ASP A CA 1
ATOM 671 C C . ASP A 1 87 ? -13.233 -2.254 10.567 1.00 89.25 87 ASP A C 1
ATOM 673 O O . ASP A 1 87 ? -14.219 -1.645 10.974 1.00 89.25 87 ASP A O 1
ATOM 677 N N . SER A 1 88 ? -13.341 -3.455 9.995 1.00 84.00 88 SER A N 1
ATOM 678 C CA . SER A 1 88 ? -14.605 -4.132 9.736 1.00 84.00 88 SER A CA 1
ATOM 679 C C . SER A 1 88 ? -14.547 -5.595 10.154 1.00 84.00 88 SER A C 1
ATOM 681 O O . SER A 1 88 ? -13.571 -6.309 9.924 1.00 84.00 88 SER A O 1
ATOM 683 N N . LYS A 1 89 ? -15.655 -6.083 10.723 1.00 76.38 89 LYS A N 1
ATOM 684 C CA . LYS A 1 89 ? -15.838 -7.511 11.031 1.00 76.38 89 LYS A CA 1
ATOM 685 C C . LYS A 1 89 ? -16.078 -8.360 9.780 1.00 76.38 89 LYS A C 1
ATOM 687 O O . LYS A 1 89 ? -15.953 -9.579 9.847 1.00 76.38 89 LYS A O 1
ATOM 692 N N . LYS A 1 90 ? -16.480 -7.741 8.665 1.00 76.94 90 LYS A N 1
ATOM 693 C CA . LYS A 1 90 ? -16.752 -8.440 7.405 1.00 76.94 90 LYS A CA 1
ATOM 694 C C . LYS A 1 90 ? -15.550 -8.315 6.487 1.00 76.94 90 LYS A C 1
ATOM 696 O O . LYS A 1 90 ? -15.222 -7.212 6.051 1.00 76.94 90 LYS A O 1
ATOM 701 N N . ASP A 1 91 ? -14.950 -9.449 6.152 1.00 70.50 91 ASP A N 1
ATOM 702 C CA . ASP A 1 91 ? -13.937 -9.497 5.105 1.00 70.50 91 ASP A CA 1
ATOM 703 C C . ASP A 1 91 ? -14.612 -9.467 3.724 1.00 70.50 91 ASP A C 1
ATOM 705 O O . ASP A 1 91 ? -15.653 -10.094 3.513 1.00 70.50 91 ASP A O 1
ATOM 709 N N . GLY A 1 92 ? -14.076 -8.664 2.809 1.00 74.19 92 GLY A N 1
ATOM 710 C CA . GLY A 1 92 ? -14.734 -8.317 1.551 1.00 74.19 92 GLY A CA 1
ATOM 711 C C . GLY A 1 92 ? -13.902 -7.370 0.689 1.00 74.19 92 GLY A C 1
ATOM 712 O O . GLY A 1 92 ? -12.930 -6.768 1.150 1.00 74.19 92 GLY A O 1
ATOM 713 N N . ILE A 1 93 ? -14.265 -7.246 -0.591 1.00 74.44 93 ILE A N 1
ATOM 714 C CA . ILE A 1 93 ? -13.613 -6.282 -1.489 1.00 74.44 93 ILE A CA 1
ATOM 715 C C . ILE A 1 93 ? -13.841 -4.875 -0.923 1.00 74.44 93 ILE A C 1
ATOM 717 O O . ILE A 1 93 ? -14.981 -4.476 -0.705 1.00 74.44 93 ILE A O 1
ATOM 721 N N . GLY A 1 94 ? -12.756 -4.136 -0.679 1.00 74.38 94 GLY A N 1
ATOM 722 C CA . GLY A 1 94 ? -12.816 -2.800 -0.071 1.00 74.38 94 GLY A CA 1
ATOM 723 C C . GLY A 1 94 ? -13.046 -2.788 1.447 1.00 74.38 94 GLY A C 1
ATOM 724 O O . GLY A 1 94 ? -13.228 -1.719 2.029 1.00 74.38 94 GLY A O 1
ATOM 725 N N . SER A 1 95 ? -13.037 -3.947 2.113 1.00 81.88 95 SER A N 1
ATOM 726 C CA . SER A 1 95 ? -13.005 -4.014 3.578 1.00 81.88 95 SER A CA 1
ATOM 727 C C . SER A 1 95 ? -11.594 -3.783 4.116 1.00 81.88 95 SER A C 1
ATOM 729 O O . SER A 1 95 ? -10.602 -4.088 3.440 1.00 81.88 95 SER A O 1
ATOM 731 N N . ASN A 1 96 ? -11.496 -3.312 5.366 1.00 87.56 96 ASN A N 1
ATOM 732 C CA . ASN A 1 96 ? -10.230 -3.147 6.082 1.00 87.56 96 ASN A CA 1
ATOM 733 C C . ASN A 1 96 ? -9.243 -2.277 5.304 1.00 87.56 96 ASN A C 1
ATOM 735 O O . ASN A 1 96 ? -8.074 -2.618 5.191 1.00 87.56 96 ASN A O 1
ATOM 739 N N . SER A 1 97 ? -9.730 -1.225 4.648 1.00 88.25 97 SER A N 1
ATOM 740 C CA . SER A 1 97 ? -8.950 -0.345 3.772 1.00 88.25 97 SER A CA 1
ATOM 741 C C . SER A 1 97 ? -8.993 1.107 4.243 1.00 88.25 97 SER A C 1
ATOM 743 O O . SER A 1 97 ? -8.857 2.005 3.435 1.00 88.25 97 SER A O 1
ATOM 745 N N . SER A 1 98 ? -9.225 1.372 5.527 1.00 93.44 98 SER A N 1
ATOM 746 C CA . SER A 1 98 ? -9.264 2.752 6.030 1.00 93.44 98 SER A CA 1
ATOM 747 C C . SER A 1 98 ? -7.898 3.418 6.034 1.00 93.44 98 SER A C 1
ATOM 749 O O . SER A 1 98 ? -7.735 4.506 5.500 1.00 93.44 98 SER A O 1
ATOM 751 N N . ILE A 1 99 ? -6.918 2.781 6.666 1.00 97.50 99 ILE A N 1
ATOM 752 C CA . ILE A 1 99 ? -5.553 3.291 6.775 1.00 97.50 99 ILE A CA 1
ATOM 753 C C . ILE A 1 99 ? -4.607 2.155 6.423 1.00 97.50 99 ILE A C 1
ATOM 755 O O . ILE A 1 99 ? -4.744 1.044 6.947 1.00 97.50 99 ILE A O 1
ATOM 759 N N . GLY A 1 100 ? -3.649 2.426 5.540 1.00 97.88 100 GLY A N 1
ATOM 760 C CA . GLY A 1 100 ? -2.656 1.437 5.153 1.00 97.88 100 GLY A CA 1
ATOM 761 C C . GLY A 1 100 ? -1.342 2.012 4.654 1.00 97.88 100 GLY A C 1
ATOM 762 O O . GLY A 1 100 ? -1.249 3.168 4.239 1.00 97.88 100 GLY A O 1
ATOM 763 N N . LEU A 1 101 ? -0.344 1.138 4.680 1.00 98.62 101 LEU A N 1
ATOM 764 C CA . LEU A 1 101 ? 0.945 1.288 4.020 1.00 98.62 101 LEU A CA 1
ATOM 765 C C . LEU A 1 101 ? 1.091 0.154 3.010 1.00 98.62 101 LEU A C 1
ATOM 767 O O . LEU A 1 101 ? 0.543 -0.931 3.213 1.00 98.62 101 LEU A O 1
ATOM 771 N N . GLY A 1 102 ? 1.804 0.398 1.922 1.00 98.19 102 GLY A N 1
ATOM 772 C CA . GLY A 1 102 ? 2.081 -0.649 0.953 1.00 98.19 102 GLY A CA 1
ATOM 773 C C . GLY A 1 102 ? 3.374 -0.444 0.197 1.00 98.19 102 GLY A C 1
ATOM 774 O O . GLY A 1 102 ? 3.777 0.686 -0.069 1.00 98.19 102 GLY A O 1
ATOM 775 N N . ALA A 1 103 ? 3.947 -1.556 -0.245 1.00 98.50 103 ALA A N 1
ATOM 776 C CA . ALA A 1 103 ? 5.164 -1.609 -1.027 1.00 98.50 103 ALA A CA 1
ATOM 777 C C . ALA A 1 103 ? 4.937 -2.340 -2.354 1.00 98.50 103 ALA A C 1
ATOM 779 O O . ALA A 1 103 ? 4.208 -3.333 -2.448 1.00 98.50 103 ALA A O 1
ATOM 780 N N . SER A 1 104 ? 5.585 -1.849 -3.406 1.00 98.00 104 SER A N 1
ATOM 781 C CA . SER A 1 104 ? 5.553 -2.440 -4.742 1.00 98.00 104 SER A CA 1
ATOM 782 C C . SER A 1 104 ? 6.955 -2.515 -5.322 1.00 98.00 104 SER A C 1
ATOM 784 O O . SER A 1 104 ? 7.683 -1.523 -5.325 1.00 98.00 104 SER A O 1
ATOM 786 N N . LEU A 1 105 ? 7.310 -3.674 -5.868 1.00 97.56 105 LEU A N 1
ATOM 787 C CA . LEU A 1 105 ? 8.455 -3.798 -6.756 1.00 97.56 105 LEU A CA 1
ATOM 788 C C . LEU A 1 105 ? 8.084 -3.189 -8.106 1.00 97.56 105 LEU A C 1
ATOM 790 O O . LEU A 1 105 ? 7.058 -3.526 -8.701 1.00 97.56 105 LEU A O 1
ATOM 794 N N . VAL A 1 106 ? 8.913 -2.268 -8.576 1.00 96.06 106 VAL A N 1
ATOM 795 C CA . VAL A 1 106 ? 8.657 -1.479 -9.780 1.00 96.06 106 VAL A CA 1
ATOM 796 C C . VAL A 1 106 ? 9.896 -1.431 -10.661 1.00 96.06 106 VAL A C 1
ATOM 798 O O . VAL A 1 106 ? 11.011 -1.669 -10.207 1.00 96.06 106 VAL A O 1
ATOM 801 N N . ASN A 1 107 ? 9.687 -1.117 -11.937 1.00 96.25 107 ASN A N 1
ATOM 802 C CA . ASN A 1 107 ? 10.756 -0.741 -12.851 1.00 96.25 107 ASN A CA 1
ATOM 803 C C . ASN A 1 107 ? 10.872 0.791 -12.869 1.00 96.25 107 ASN A C 1
ATOM 805 O O . ASN A 1 107 ? 9.926 1.494 -13.243 1.00 96.25 107 ASN A O 1
ATOM 809 N N . SER A 1 108 ? 12.022 1.306 -12.448 1.00 93.75 108 SER A N 1
ATOM 810 C CA . SER A 1 108 ? 12.317 2.730 -12.290 1.00 93.75 108 SER A CA 1
ATOM 811 C C . SER A 1 108 ? 12.162 3.494 -13.606 1.00 93.75 108 SER A C 1
ATOM 813 O O . SER A 1 108 ? 11.520 4.547 -13.651 1.00 93.75 108 SER A O 1
ATOM 815 N N . ARG A 1 109 ? 12.637 2.910 -14.714 1.00 92.25 109 ARG A N 1
ATOM 816 C CA . ARG A 1 109 ? 12.462 3.454 -16.065 1.00 92.25 109 ARG A CA 1
ATOM 817 C C . ARG A 1 109 ? 10.985 3.529 -16.437 1.00 92.25 109 ARG A C 1
ATOM 819 O O . ARG A 1 109 ? 10.526 4.577 -16.879 1.00 92.25 109 ARG A O 1
ATOM 826 N N . LEU A 1 110 ? 10.216 2.461 -16.225 1.00 92.62 110 LEU A N 1
ATOM 827 C CA . LEU A 1 110 ? 8.780 2.456 -16.503 1.00 92.62 110 LEU A CA 1
ATOM 828 C C . LEU A 1 110 ? 8.038 3.501 -15.661 1.00 92.62 110 LEU A C 1
ATOM 830 O O . LEU A 1 110 ? 7.065 4.083 -16.135 1.00 92.62 110 LEU A O 1
ATOM 834 N N . ARG A 1 111 ? 8.486 3.782 -14.434 1.00 90.50 111 ARG A N 1
ATOM 835 C CA . ARG A 1 111 ? 7.935 4.872 -13.615 1.00 90.50 111 ARG A CA 1
ATOM 836 C C . ARG A 1 111 ? 8.245 6.259 -14.174 1.00 90.50 111 ARG A C 1
ATOM 838 O O . ARG A 1 111 ? 7.376 7.121 -14.075 1.00 90.50 111 ARG A O 1
ATOM 845 N N . ALA A 1 112 ? 9.436 6.459 -14.732 1.00 91.25 112 ALA A N 1
ATOM 846 C CA . ALA A 1 112 ? 9.897 7.751 -15.239 1.00 91.25 112 ALA A CA 1
ATOM 847 C C . ALA A 1 112 ? 9.284 8.144 -16.595 1.00 91.25 112 ALA A C 1
ATOM 849 O O . ALA A 1 112 ? 9.176 9.330 -16.893 1.00 91.25 112 ALA A O 1
ATOM 850 N N . ILE A 1 113 ? 8.875 7.165 -17.406 1.00 91.88 113 ILE A N 1
ATOM 851 C CA . ILE A 1 113 ? 8.248 7.404 -18.715 1.00 91.88 113 ILE A CA 1
ATOM 852 C C . ILE A 1 113 ? 6.896 8.120 -18.541 1.00 91.88 113 ILE A C 1
ATOM 854 O O . ILE A 1 113 ? 6.113 7.782 -17.644 1.00 91.88 113 ILE A O 1
ATOM 858 N N . LEU A 1 114 ? 6.588 9.079 -19.420 1.00 91.12 114 LEU A N 1
ATOM 859 C CA . LEU A 1 114 ? 5.303 9.788 -19.416 1.00 91.12 114 LEU A CA 1
ATOM 860 C C . LEU A 1 114 ? 4.159 8.881 -19.888 1.00 91.12 114 LEU A C 1
ATOM 862 O O . LEU A 1 114 ? 4.361 7.953 -20.668 1.00 91.12 114 LEU A O 1
ATOM 866 N N . LEU A 1 115 ? 2.924 9.150 -19.453 1.00 88.12 115 LEU A N 1
ATOM 867 C CA . LEU A 1 115 ? 1.772 8.316 -19.825 1.00 88.12 115 LEU A CA 1
ATOM 868 C C . LEU A 1 115 ? 1.610 8.193 -21.350 1.00 88.12 115 LEU A C 1
ATOM 870 O O . LEU A 1 115 ? 1.420 7.091 -21.855 1.00 88.12 115 LEU A O 1
ATOM 874 N N . GLU A 1 116 ? 1.757 9.295 -22.083 1.00 92.56 116 GLU A N 1
ATOM 875 C CA . GLU A 1 116 ? 1.659 9.318 -23.548 1.00 92.56 116 GLU A CA 1
ATOM 876 C C . GLU A 1 116 ? 2.704 8.426 -24.230 1.00 92.56 116 GLU A C 1
ATOM 878 O O . GLU A 1 116 ? 2.428 7.794 -25.248 1.00 92.56 116 GLU A O 1
ATOM 883 N N . GLU A 1 117 ? 3.905 8.346 -23.661 1.00 91.06 117 GLU A N 1
ATOM 884 C CA . GLU A 1 117 ? 4.976 7.483 -24.154 1.00 91.06 117 GLU A CA 1
ATOM 885 C C . GLU A 1 117 ? 4.699 6.015 -23.815 1.00 91.06 117 GLU A C 1
ATOM 887 O O . GLU A 1 117 ? 4.896 5.146 -24.665 1.00 91.06 117 GLU A O 1
ATOM 892 N N . LYS A 1 118 ? 4.149 5.725 -22.624 1.00 89.88 118 LYS A N 1
ATOM 893 C CA . LYS A 1 118 ? 3.685 4.368 -22.272 1.00 89.88 118 LYS A CA 1
ATOM 894 C C . LYS A 1 118 ? 2.609 3.881 -23.233 1.00 89.88 118 LYS A C 1
ATOM 896 O O . LYS A 1 118 ? 2.625 2.717 -23.612 1.00 89.88 118 LYS A O 1
ATOM 901 N N . MET A 1 119 ? 1.697 4.759 -23.652 1.00 90.25 119 MET A N 1
ATOM 902 C CA . MET A 1 119 ? 0.622 4.407 -24.587 1.00 90.25 119 MET A CA 1
ATOM 903 C C . MET A 1 119 ? 1.126 4.088 -26.001 1.00 90.25 119 MET A C 1
ATOM 905 O O . MET A 1 119 ? 0.444 3.383 -26.739 1.00 90.25 119 MET A O 1
ATOM 909 N N . LYS A 1 120 ? 2.316 4.572 -26.379 1.00 93.94 120 LYS A N 1
ATOM 910 C CA . LYS A 1 120 ? 2.970 4.253 -27.661 1.00 93.94 120 LYS A CA 1
ATOM 911 C C . LYS A 1 120 ? 3.803 2.966 -27.603 1.00 93.94 120 LYS A C 1
ATOM 913 O O . LYS A 1 120 ? 4.237 2.474 -28.641 1.00 93.94 120 LYS A O 1
ATOM 918 N N . MET A 1 121 ? 4.043 2.431 -26.406 1.00 94.25 121 MET A N 1
ATOM 919 C CA . MET A 1 121 ? 4.844 1.232 -26.186 1.00 94.25 121 MET A CA 1
ATOM 920 C C . MET A 1 121 ? 4.105 -0.024 -26.656 1.00 94.25 121 MET A C 1
ATOM 922 O O . MET A 1 121 ? 2.893 -0.164 -26.478 1.00 94.25 121 MET A O 1
ATOM 926 N N . SER A 1 122 ? 4.844 -0.985 -27.213 1.00 95.75 122 SER A N 1
ATOM 927 C CA . SER A 1 122 ? 4.261 -2.289 -27.533 1.00 95.75 122 SER A CA 1
ATOM 928 C C . SER A 1 122 ? 3.812 -3.016 -26.258 1.00 95.75 122 SER A C 1
ATOM 930 O O . SER A 1 122 ? 4.420 -2.892 -25.192 1.00 95.75 122 SER A O 1
ATOM 932 N N . SER A 1 123 ? 2.770 -3.845 -26.365 1.00 93.31 123 SER A N 1
ATOM 933 C CA . SER A 1 123 ? 2.316 -4.658 -25.228 1.00 93.31 123 SER A CA 1
ATOM 934 C C . SER A 1 123 ? 3.399 -5.604 -24.704 1.00 93.31 123 SER A C 1
ATOM 936 O O . SER A 1 123 ? 3.416 -5.912 -23.514 1.00 93.31 123 SER A O 1
ATOM 938 N N . GLU A 1 124 ? 4.287 -6.091 -25.571 1.00 95.19 124 GLU A N 1
ATOM 939 C CA . GLU A 1 124 ? 5.382 -6.976 -25.176 1.00 95.19 124 GLU A CA 1
ATOM 940 C C . GLU A 1 124 ? 6.430 -6.237 -24.343 1.00 95.19 124 GLU A C 1
ATOM 942 O O . GLU A 1 124 ? 6.770 -6.692 -23.249 1.00 95.19 124 GLU A O 1
ATOM 947 N N . GLU A 1 125 ? 6.878 -5.071 -24.814 1.00 92.88 125 GLU A N 1
ATOM 948 C CA . GLU A 1 125 ? 7.834 -4.236 -24.089 1.00 92.88 125 GLU A CA 1
ATOM 949 C C . GLU A 1 125 ? 7.263 -3.788 -22.740 1.00 92.88 125 GLU A C 1
ATOM 951 O O . GLU A 1 125 ? 7.934 -3.926 -21.716 1.00 92.88 125 GLU A O 1
ATOM 956 N N . PHE A 1 126 ? 5.999 -3.356 -22.710 1.00 92.06 126 PHE A N 1
ATOM 957 C CA . PHE A 1 126 ? 5.331 -2.958 -21.472 1.00 92.06 126 PHE A CA 1
ATOM 958 C C . PHE A 1 126 ? 5.284 -4.110 -20.462 1.00 92.06 126 PHE A C 1
ATOM 960 O O . PHE A 1 126 ? 5.709 -3.961 -19.317 1.00 92.06 126 PHE A O 1
ATOM 967 N N . ARG A 1 127 ? 4.842 -5.302 -20.890 1.00 91.50 127 ARG A N 1
ATOM 968 C CA . ARG A 1 127 ? 4.798 -6.487 -20.018 1.00 91.50 127 ARG A CA 1
ATOM 969 C C . ARG A 1 127 ? 6.184 -6.922 -19.551 1.00 91.50 127 ARG A C 1
ATOM 971 O O . ARG A 1 127 ? 6.292 -7.436 -18.440 1.00 91.50 127 ARG A O 1
ATOM 978 N N . ARG A 1 128 ? 7.221 -6.771 -20.383 1.00 92.88 128 ARG A N 1
ATOM 979 C CA . ARG A 1 128 ? 8.608 -7.050 -19.992 1.00 92.88 128 ARG A CA 1
ATOM 980 C C . ARG A 1 128 ? 9.034 -6.110 -18.866 1.00 92.88 128 ARG A C 1
ATOM 982 O O . ARG A 1 128 ? 9.423 -6.596 -17.810 1.00 92.88 128 ARG A O 1
ATOM 989 N N . LEU A 1 129 ? 8.853 -4.802 -19.044 1.00 92.06 129 LEU A N 1
ATOM 990 C CA . LEU A 1 129 ? 9.199 -3.805 -18.026 1.00 92.06 129 LEU A CA 1
ATOM 991 C C . LEU A 1 129 ? 8.394 -3.979 -16.730 1.00 92.06 129 LEU A C 1
ATOM 993 O O . LEU A 1 129 ? 8.939 -3.791 -15.652 1.00 92.06 129 LEU A O 1
ATOM 997 N N . CYS A 1 130 ? 7.127 -4.401 -16.797 1.00 90.06 130 CYS A N 1
ATOM 998 C CA . CYS A 1 130 ? 6.352 -4.731 -15.594 1.00 90.06 130 CYS A CA 1
ATOM 999 C C . CYS A 1 130 ? 6.913 -5.925 -14.798 1.00 90.06 130 CYS A C 1
ATOM 1001 O O . CYS A 1 130 ? 6.587 -6.059 -13.622 1.00 90.06 130 CYS A O 1
ATOM 1003 N N . ARG A 1 131 ? 7.699 -6.814 -15.423 1.00 89.50 131 ARG A N 1
ATOM 1004 C CA . ARG A 1 131 ? 8.331 -7.967 -14.755 1.00 89.50 131 ARG A CA 1
ATOM 1005 C C . ARG A 1 131 ? 9.761 -7.682 -14.302 1.00 89.50 131 ARG A C 1
ATOM 1007 O O . ARG A 1 131 ? 10.205 -8.265 -13.321 1.00 89.50 131 ARG A O 1
ATOM 1014 N N . GLU A 1 132 ? 10.478 -6.825 -15.019 1.0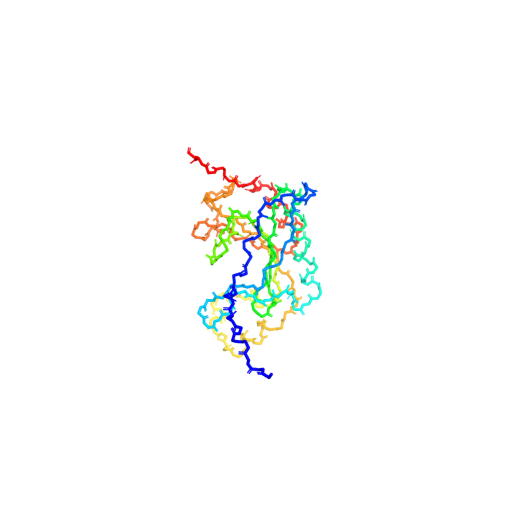0 93.88 132 GLU A N 1
ATOM 1015 C CA . GLU A 1 132 ? 11.866 -6.455 -14.728 1.00 93.88 132 GLU A CA 1
ATOM 1016 C C . GLU A 1 132 ? 11.916 -5.352 -13.668 1.00 93.88 132 GLU A C 1
ATOM 1018 O O . GLU A 1 132 ? 12.161 -4.190 -13.971 1.00 93.88 132 GLU A O 1
ATOM 1023 N N . THR A 1 133 ? 11.640 -5.696 -12.414 1.00 95.38 133 THR A N 1
ATOM 1024 C CA . THR A 1 133 ? 11.659 -4.727 -11.311 1.00 95.38 133 THR A CA 1
ATOM 1025 C C . THR A 1 133 ? 13.081 -4.481 -10.808 1.00 95.38 133 THR A C 1
ATOM 1027 O O . THR A 1 133 ? 13.821 -5.437 -10.587 1.00 95.38 133 THR A O 1
ATOM 1030 N N . ASP A 1 134 ? 13.442 -3.221 -10.581 1.00 95.88 134 ASP A N 1
ATOM 1031 C CA . ASP A 1 134 ? 14.777 -2.776 -10.151 1.00 95.88 134 ASP A CA 1
ATOM 1032 C C . ASP A 1 134 ? 14.740 -1.854 -8.917 1.00 95.88 134 ASP A C 1
ATOM 1034 O O . ASP A 1 134 ? 15.781 -1.414 -8.433 1.00 95.88 134 ASP A O 1
ATOM 1038 N N . SER A 1 135 ? 13.546 -1.539 -8.411 1.00 96.00 135 SER A N 1
ATOM 1039 C CA . SER A 1 135 ? 13.353 -0.603 -7.310 1.00 96.00 135 SER A CA 1
ATOM 1040 C C . SER A 1 135 ? 12.106 -0.945 -6.496 1.00 96.00 135 SER A C 1
ATOM 1042 O O . SER A 1 135 ? 11.232 -1.696 -6.942 1.00 96.00 135 SER A O 1
ATOM 1044 N N . MET A 1 136 ? 12.018 -0.369 -5.298 1.00 97.44 136 MET A N 1
ATOM 1045 C CA . MET A 1 136 ? 10.866 -0.476 -4.413 1.00 97.44 136 MET A CA 1
ATOM 1046 C C . MET A 1 136 ? 10.211 0.889 -4.234 1.00 97.44 136 MET A C 1
ATOM 1048 O O . MET A 1 136 ? 10.874 1.890 -3.975 1.00 97.44 136 MET A O 1
ATOM 1052 N N . MET A 1 137 ? 8.893 0.909 -4.376 1.00 97.75 137 MET A N 1
ATOM 1053 C CA . MET A 1 137 ? 8.046 2.073 -4.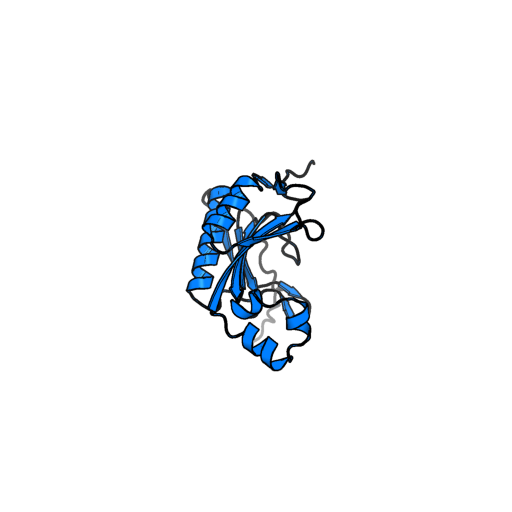164 1.00 97.75 137 MET A CA 1
ATOM 1054 C C . MET A 1 137 ? 7.169 1.830 -2.948 1.00 97.75 137 MET A C 1
ATOM 1056 O O . MET A 1 137 ? 6.597 0.748 -2.817 1.00 97.75 137 MET A O 1
ATOM 1060 N N . PHE A 1 138 ? 7.028 2.846 -2.109 1.00 98.56 138 PHE A N 1
ATOM 1061 C CA . PHE A 1 138 ? 6.190 2.811 -0.916 1.00 98.56 138 PHE A CA 1
ATOM 1062 C C . PHE A 1 138 ? 4.955 3.665 -1.145 1.00 98.56 138 PHE A C 1
ATOM 1064 O O . PHE A 1 138 ? 4.979 4.577 -1.966 1.00 98.56 138 PHE A O 1
ATOM 1071 N N . SER A 1 139 ? 3.876 3.379 -0.434 1.00 98.12 139 SER A N 1
ATOM 1072 C CA . SER A 1 139 ? 2.618 4.089 -0.599 1.00 98.12 139 SER A CA 1
ATOM 1073 C C . SER A 1 139 ? 1.835 4.178 0.700 1.00 98.12 139 SER A C 1
ATOM 1075 O O . SER A 1 139 ? 1.923 3.289 1.545 1.00 98.12 139 SER A O 1
ATOM 1077 N N . THR A 1 140 ? 1.054 5.243 0.843 1.00 98.31 140 THR A N 1
ATOM 1078 C CA . THR A 1 140 ? 0.043 5.385 1.892 1.00 98.31 140 THR A CA 1
ATOM 1079 C C . THR A 1 140 ? -1.349 5.299 1.294 1.00 98.31 140 THR A C 1
ATOM 1081 O O . THR A 1 140 ? -1.582 5.677 0.143 1.00 98.31 140 THR A O 1
ATOM 1084 N N . HIS A 1 141 ? -2.287 4.832 2.108 1.00 97.50 141 HIS A N 1
ATOM 1085 C CA . HIS A 1 141 ? -3.706 4.845 1.805 1.00 97.50 141 HIS A CA 1
ATOM 1086 C C . HIS A 1 141 ? -4.483 5.400 2.996 1.00 97.50 141 HIS A C 1
ATOM 1088 O O . HIS A 1 141 ? -4.315 4.903 4.111 1.00 97.50 141 HIS A O 1
ATOM 1094 N N . ILE A 1 142 ? -5.312 6.417 2.753 1.00 97.75 142 ILE A N 1
ATOM 1095 C CA . ILE A 1 142 ? -6.162 7.050 3.769 1.00 97.75 142 ILE A CA 1
ATOM 1096 C C . ILE A 1 142 ? -7.571 7.218 3.192 1.00 97.75 142 ILE A C 1
ATOM 1098 O O . ILE A 1 142 ? -7.796 8.052 2.317 1.00 97.75 142 ILE A O 1
ATOM 1102 N N . ASP A 1 143 ? -8.530 6.444 3.688 1.00 95.88 143 ASP A N 1
ATOM 1103 C CA . ASP A 1 143 ? -9.957 6.598 3.410 1.00 95.88 143 ASP A CA 1
ATOM 1104 C C . ASP A 1 143 ? -10.485 7.840 4.140 1.00 95.88 143 ASP A C 1
ATOM 1106 O O . ASP A 1 143 ? -10.542 7.892 5.371 1.00 95.88 143 ASP A O 1
ATOM 1110 N N . LEU A 1 144 ? -10.900 8.847 3.378 1.00 95.25 144 LEU A N 1
ATOM 1111 C CA . LEU A 1 144 ? -11.326 10.147 3.893 1.00 95.25 144 LEU A CA 1
ATOM 1112 C C . LEU A 1 144 ? -12.660 10.066 4.650 1.00 95.25 144 LEU A C 1
ATOM 1114 O O . LEU A 1 144 ? -12.987 10.928 5.470 1.00 95.25 144 LEU A O 1
ATOM 1118 N N . LYS A 1 145 ? -13.458 9.021 4.413 1.00 92.38 145 LYS A N 1
ATOM 1119 C CA . LYS A 1 145 ? -14.733 8.802 5.105 1.00 92.38 145 LYS A CA 1
ATOM 1120 C C . LYS A 1 145 ? -14.541 8.059 6.419 1.00 92.38 145 LYS A C 1
ATOM 1122 O O . LYS A 1 145 ? -15.253 8.378 7.370 1.00 92.38 145 LYS A O 1
ATOM 1127 N N . LYS A 1 146 ? -13.585 7.131 6.492 1.00 92.88 146 LYS A N 1
ATOM 1128 C CA . LYS A 1 146 ? -13.369 6.253 7.656 1.00 92.88 146 LYS A CA 1
ATOM 1129 C C . LYS A 1 146 ? -12.239 6.691 8.582 1.00 92.88 146 LYS A C 1
ATOM 1131 O O . LYS A 1 146 ? -12.311 6.411 9.773 1.00 92.88 146 LYS A O 1
ATOM 1136 N N . ALA A 1 147 ? -11.210 7.361 8.075 1.00 95.31 147 ALA A N 1
ATOM 1137 C CA . ALA A 1 147 ? -10.088 7.816 8.890 1.00 95.31 147 ALA A CA 1
ATOM 1138 C C . ALA A 1 147 ? -10.382 9.167 9.557 1.00 95.31 147 ALA A C 1
ATOM 1140 O O . ALA A 1 147 ? -11.042 10.038 8.986 1.00 95.31 147 ALA A O 1
ATOM 1141 N N . GLU A 1 148 ? -9.859 9.361 10.763 1.00 96.38 148 GLU A N 1
ATOM 1142 C CA . GLU A 1 148 ? -9.616 10.681 11.334 1.00 96.38 148 GLU A CA 1
ATOM 1143 C C . GLU A 1 148 ? -8.314 11.215 10.727 1.00 96.38 148 GLU A C 1
ATOM 1145 O O . GLU A 1 148 ? -7.267 10.578 10.846 1.00 96.38 148 GLU A O 1
ATOM 1150 N N . HIS A 1 149 ? -8.378 12.342 10.016 1.00 96.62 149 HIS A N 1
ATOM 1151 C CA . HIS A 1 149 ? -7.271 12.810 9.184 1.00 96.62 149 HIS A CA 1
ATOM 1152 C C . HIS A 1 149 ? -7.221 14.335 9.071 1.00 96.62 149 HIS A C 1
ATOM 1154 O O . HIS A 1 149 ? -8.223 15.023 9.268 1.00 96.62 149 HIS A O 1
ATOM 1160 N N . CYS A 1 150 ? -6.065 14.852 8.655 1.00 97.19 150 CYS A N 1
ATOM 1161 C CA . CYS A 1 150 ? -5.892 16.240 8.216 1.00 97.19 150 CYS A CA 1
ATOM 1162 C C . CYS A 1 150 ? -5.420 16.357 6.755 1.00 97.19 150 CYS A C 1
ATOM 1164 O O . CYS A 1 150 ? -4.893 17.396 6.362 1.00 97.19 150 CYS A O 1
ATOM 1166 N N . VAL A 1 151 ? -5.615 15.308 5.937 1.00 96.62 151 VAL A N 1
ATOM 1167 C CA . VAL A 1 151 ? -5.363 15.364 4.483 1.00 96.62 151 VAL A CA 1
ATOM 1168 C C . VAL A 1 151 ? -6.035 16.611 3.873 1.00 96.62 151 VAL A C 1
ATOM 1170 O O . VAL A 1 151 ? -7.247 16.776 4.046 1.00 96.62 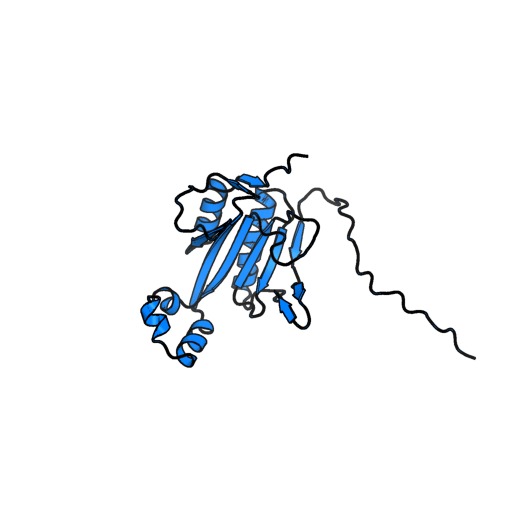151 VAL A O 1
ATOM 1173 N N . PRO A 1 152 ? -5.283 17.478 3.165 1.00 93.25 152 PRO A N 1
ATOM 1174 C CA . PRO A 1 152 ? -5.838 18.667 2.524 1.00 93.25 152 PRO A CA 1
ATOM 1175 C C . PRO A 1 152 ? -6.897 18.319 1.476 1.00 93.25 152 PRO A C 1
ATOM 1177 O O . PRO A 1 152 ? -6.705 17.406 0.672 1.00 93.25 152 PRO A O 1
ATOM 1180 N N . ALA A 1 153 ? -7.996 19.076 1.450 1.00 91.25 153 ALA A N 1
ATOM 1181 C CA . ALA A 1 153 ? -9.100 18.857 0.510 1.00 91.25 153 ALA A CA 1
ATOM 1182 C C . ALA A 1 153 ? -8.695 19.044 -0.967 1.00 91.25 153 ALA A C 1
ATOM 1184 O O . ALA A 1 153 ? -9.334 18.491 -1.856 1.00 91.25 153 ALA A O 1
ATOM 1185 N N . ASP A 1 154 ? -7.633 19.806 -1.227 1.00 92.81 154 ASP A N 1
ATOM 1186 C CA . ASP A 1 154 ? -7.044 20.062 -2.543 1.00 92.81 154 ASP A CA 1
ATOM 1187 C C . ASP A 1 154 ? -5.870 19.122 -2.876 1.00 92.81 154 ASP A C 1
ATOM 1189 O O . ASP A 1 154 ? -5.154 19.331 -3.859 1.00 92.81 154 ASP A O 1
ATOM 1193 N N . SER A 1 155 ? -5.653 18.067 -2.080 1.00 94.62 155 SER A N 1
ATOM 1194 C CA . SER A 1 155 ? -4.620 17.076 -2.370 1.00 94.62 155 SER A CA 1
ATOM 1195 C C . SER A 1 155 ? -4.854 16.441 -3.745 1.00 94.62 155 SER A C 1
ATOM 1197 O O . SER A 1 155 ? -5.834 15.737 -3.981 1.00 94.62 155 SER A O 1
ATOM 1199 N N . LYS A 1 156 ? -3.886 16.617 -4.652 1.00 95.31 156 LYS A N 1
ATOM 1200 C CA . LYS A 1 156 ? -3.883 16.013 -6.001 1.00 95.31 156 LYS A CA 1
ATOM 1201 C C . LYS A 1 156 ? -3.822 14.476 -6.013 1.00 95.31 156 LYS A C 1
ATOM 1203 O O . LYS A 1 156 ? -3.838 13.875 -7.082 1.00 95.31 156 LYS A O 1
ATOM 1208 N N . TYR A 1 157 ? -3.670 13.865 -4.842 1.00 95.56 157 TYR A N 1
ATOM 1209 C CA . TYR A 1 157 ? -3.552 12.422 -4.628 1.00 95.56 157 TYR A CA 1
ATOM 1210 C C . TYR A 1 157 ? -4.878 11.781 -4.198 1.00 95.56 157 TYR A C 1
ATOM 1212 O O . TYR A 1 157 ? -4.927 10.584 -3.915 1.00 95.56 157 TYR A O 1
ATOM 1220 N N . ILE A 1 158 ? -5.951 12.572 -4.127 1.00 96.06 158 ILE A N 1
ATOM 1221 C CA . ILE A 1 158 ? -7.292 12.076 -3.834 1.00 96.06 158 ILE A CA 1
ATOM 1222 C C . ILE A 1 158 ? -7.854 11.391 -5.080 1.00 96.06 158 ILE A C 1
ATOM 1224 O O . ILE A 1 158 ? -7.984 11.995 -6.145 1.00 96.06 158 ILE A O 1
ATOM 1228 N N . LEU A 1 159 ? -8.219 10.123 -4.920 1.00 90.81 159 LEU A N 1
ATOM 1229 C CA . LEU A 1 159 ? -8.974 9.340 -5.882 1.00 90.81 159 LEU A CA 1
ATOM 1230 C C . LEU A 1 159 ? -10.253 8.851 -5.200 1.00 90.81 159 LEU A C 1
ATOM 1232 O O . LEU A 1 159 ? -10.205 8.038 -4.279 1.00 90.81 159 LEU A O 1
ATOM 1236 N N . LEU A 1 160 ? -11.403 9.329 -5.682 1.00 89.69 160 LEU A N 1
ATOM 1237 C CA . LEU A 1 160 ? -12.707 9.078 -5.060 1.00 89.69 160 LEU A CA 1
ATOM 1238 C C . LEU A 1 160 ? -12.709 9.528 -3.587 1.00 89.69 160 LEU A C 1
ATOM 1240 O O . LEU A 1 160 ? -12.542 10.710 -3.307 1.00 89.69 160 LEU A O 1
ATOM 1244 N N . ASP A 1 161 ? -12.885 8.586 -2.662 1.00 91.69 161 ASP A N 1
ATOM 1245 C CA . ASP A 1 161 ? -12.990 8.823 -1.223 1.00 91.69 161 ASP A CA 1
ATOM 1246 C C . ASP A 1 161 ? -11.692 8.491 -0.476 1.00 91.69 161 ASP A C 1
ATOM 1248 O O . ASP A 1 161 ? -11.703 8.301 0.739 1.00 91.69 161 ASP A O 1
ATOM 1252 N N . SER A 1 162 ? -10.571 8.349 -1.179 1.00 94.31 162 SER A N 1
ATOM 1253 C CA . SER A 1 162 ? -9.305 7.964 -0.561 1.00 94.31 162 SER A CA 1
ATOM 1254 C C . SER A 1 162 ? -8.142 8.759 -1.120 1.00 94.31 162 SER A C 1
ATOM 1256 O O . SER A 1 162 ? -8.078 9.045 -2.313 1.00 94.31 162 SER A O 1
ATOM 1258 N N . GLU A 1 163 ? -7.188 9.087 -0.261 1.00 97.31 163 GLU A N 1
ATOM 1259 C CA . GLU A 1 163 ? -5.898 9.602 -0.692 1.00 97.31 163 GLU A CA 1
ATOM 1260 C C . GLU A 1 163 ? -4.906 8.447 -0.872 1.00 97.31 163 GLU A C 1
ATOM 1262 O O . GLU A 1 163 ? -4.786 7.568 -0.014 1.00 97.31 163 GLU A O 1
ATOM 1267 N N . HIS A 1 164 ? -4.217 8.448 -2.014 1.00 96.25 164 HIS A N 1
ATOM 1268 C CA . HIS A 1 164 ? -3.189 7.478 -2.372 1.00 96.25 164 HIS A CA 1
ATOM 1269 C C . HIS A 1 164 ? -1.915 8.200 -2.789 1.00 96.25 164 HIS A C 1
ATOM 1271 O O . HIS A 1 164 ? -1.887 8.876 -3.820 1.00 96.25 164 HIS A O 1
ATOM 1277 N N . ARG A 1 165 ? -0.843 8.025 -2.022 1.00 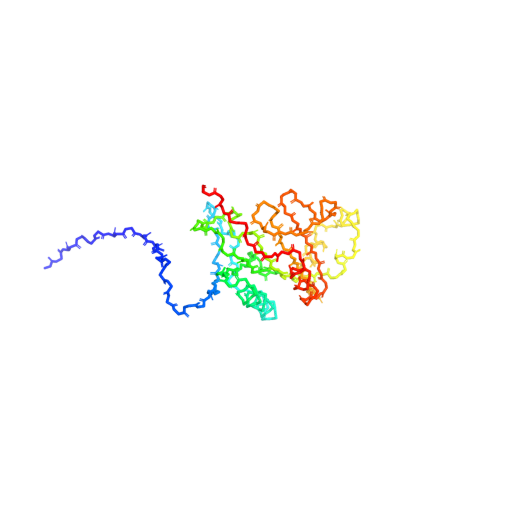95.94 165 ARG A N 1
ATOM 1278 C CA . ARG A 1 165 ? 0.418 8.727 -2.264 1.00 95.94 165 ARG A CA 1
ATOM 1279 C C . ARG A 1 165 ? 1.582 7.760 -2.311 1.00 95.94 165 ARG A C 1
ATOM 1281 O O . ARG A 1 165 ? 1.659 6.879 -1.467 1.00 95.94 165 ARG A O 1
ATOM 1288 N N . ASP A 1 166 ? 2.485 7.975 -3.264 1.00 96.38 166 ASP A N 1
ATOM 1289 C CA . ASP A 1 166 ? 3.718 7.203 -3.415 1.00 96.38 166 ASP A CA 1
ATOM 1290 C C . ASP A 1 166 ? 4.927 7.934 -2.818 1.00 96.38 166 ASP A C 1
ATOM 1292 O O . ASP A 1 166 ? 5.013 9.164 -2.879 1.00 96.38 166 ASP A O 1
ATOM 1296 N N . PHE A 1 167 ? 5.903 7.159 -2.348 1.00 97.44 167 PHE A N 1
ATOM 1297 C CA . PHE A 1 167 ? 7.161 7.605 -1.753 1.00 97.44 167 PHE A CA 1
ATOM 1298 C C . PHE A 1 167 ? 8.329 6.734 -2.220 1.00 97.44 167 PHE A C 1
ATOM 1300 O O . PHE A 1 167 ? 8.146 5.603 -2.688 1.00 97.44 167 PHE A O 1
ATOM 1307 N N . THR A 1 168 ? 9.547 7.254 -2.070 1.00 95.94 168 THR A N 1
ATOM 1308 C CA . THR A 1 168 ? 10.787 6.540 -2.416 1.00 95.94 168 THR A CA 1
ATOM 1309 C C . THR A 1 168 ? 11.385 5.792 -1.225 1.00 95.94 168 THR A C 1
ATOM 1311 O O . THR A 1 168 ? 12.268 4.958 -1.414 1.00 95.94 168 THR A O 1
ATOM 1314 N N . SER A 1 169 ? 10.892 6.041 -0.006 1.00 97.81 169 SER A N 1
ATOM 1315 C CA . SER A 1 169 ? 11.306 5.330 1.204 1.00 97.81 169 SER A CA 1
ATOM 1316 C C . SER A 1 169 ? 10.136 5.023 2.141 1.00 97.81 169 SER A C 1
ATOM 1318 O O . SER A 1 169 ? 9.129 5.736 2.173 1.00 97.81 169 SER A O 1
ATOM 1320 N N . LEU A 1 170 ? 10.295 3.965 2.941 1.00 98.12 170 LEU A N 1
ATOM 1321 C CA . LEU A 1 170 ? 9.338 3.603 3.988 1.00 98.12 170 LEU A CA 1
ATOM 1322 C C . LEU A 1 170 ? 9.221 4.700 5.054 1.00 98.12 170 LEU A C 1
ATOM 1324 O O . LEU A 1 170 ? 8.124 4.977 5.530 1.00 98.12 170 LEU A O 1
ATOM 1328 N N . ASP A 1 171 ? 10.334 5.338 5.418 1.00 98.44 171 ASP A N 1
ATOM 1329 C CA . ASP A 1 171 ? 10.354 6.358 6.468 1.00 98.44 171 ASP A CA 1
ATOM 1330 C C . ASP A 1 171 ? 9.560 7.606 6.061 1.00 98.44 171 ASP A C 1
ATOM 1332 O O . ASP A 1 171 ? 8.827 8.157 6.882 1.00 98.44 171 ASP A O 1
ATOM 1336 N N . GLU A 1 172 ? 9.633 8.019 4.791 1.00 98.50 172 GLU A N 1
ATOM 1337 C CA . GLU A 1 172 ? 8.797 9.101 4.256 1.00 98.50 172 GLU A CA 1
ATOM 1338 C C . GLU A 1 172 ? 7.308 8.743 4.297 1.00 98.50 172 GLU A C 1
ATOM 1340 O O . GLU A 1 172 ? 6.497 9.557 4.740 1.00 98.50 172 GLU A O 1
ATOM 1345 N N . ALA A 1 173 ? 6.953 7.519 3.892 1.00 98.56 173 ALA A N 1
ATOM 1346 C CA . ALA A 1 173 ? 5.572 7.043 3.927 1.00 98.56 173 ALA A CA 1
ATOM 1347 C C . ALA A 1 173 ? 5.025 6.996 5.366 1.00 98.56 173 ALA A C 1
ATOM 1349 O O . ALA A 1 173 ? 3.925 7.482 5.636 1.00 98.56 173 ALA A O 1
ATOM 1350 N N . ILE A 1 174 ? 5.816 6.481 6.314 1.00 98.50 174 ILE A N 1
ATOM 1351 C CA . ILE A 1 174 ? 5.480 6.459 7.745 1.00 98.50 174 ILE A CA 1
ATOM 1352 C C . ILE A 1 174 ? 5.327 7.880 8.290 1.00 98.50 174 ILE A C 1
ATOM 1354 O O . ILE A 1 174 ? 4.366 8.161 9.007 1.00 98.50 174 ILE A O 1
ATOM 1358 N N . CYS A 1 175 ? 6.266 8.775 7.976 1.00 98.44 175 CYS A N 1
ATOM 1359 C CA . CYS A 1 175 ? 6.224 10.165 8.418 1.00 98.44 175 CYS A CA 1
ATOM 1360 C C . CYS A 1 175 ? 4.947 10.848 7.922 1.00 98.44 175 CYS A C 1
ATOM 1362 O O . CYS A 1 175 ? 4.211 11.436 8.713 1.00 98.44 175 CYS A O 1
ATOM 1364 N N . TYR A 1 176 ? 4.631 10.675 6.638 1.00 98.25 176 TYR A N 1
ATOM 1365 C CA . TYR A 1 176 ? 3.410 11.205 6.054 1.00 98.25 176 TYR A CA 1
ATOM 1366 C C . TYR A 1 176 ? 2.164 10.684 6.774 1.00 98.25 176 TYR A C 1
ATOM 1368 O O . TYR A 1 176 ? 1.309 11.482 7.162 1.00 98.25 176 TYR A O 1
ATOM 1376 N N . LEU A 1 177 ? 2.083 9.370 7.000 1.00 97.44 177 LEU A N 1
ATOM 1377 C CA . LEU A 1 177 ? 0.933 8.748 7.646 1.00 97.44 177 LEU A CA 1
ATOM 1378 C C . LEU A 1 177 ? 0.730 9.260 9.080 1.00 97.44 177 LEU A C 1
ATOM 1380 O O . LEU A 1 177 ? -0.380 9.655 9.421 1.00 97.44 177 LEU A O 1
ATOM 1384 N N . LYS A 1 178 ? 1.804 9.351 9.880 1.00 97.25 178 LYS A N 1
ATOM 1385 C CA . LYS A 1 178 ? 1.767 9.921 11.242 1.00 97.25 178 LYS A CA 1
ATOM 1386 C C . LYS A 1 178 ? 1.246 11.353 11.268 1.00 97.25 178 LYS A C 1
ATOM 1388 O O . LYS A 1 178 ? 0.572 11.751 12.213 1.00 97.25 178 LYS A O 1
ATOM 1393 N N . THR A 1 179 ? 1.610 12.148 10.265 1.00 97.62 179 THR A N 1
ATOM 1394 C CA . THR A 1 179 ? 1.198 13.550 10.188 1.00 97.62 179 THR A CA 1
ATOM 1395 C C . THR A 1 179 ? -0.254 13.699 9.748 1.00 97.62 179 THR A C 1
ATOM 1397 O O . THR A 1 179 ? -0.900 14.646 10.186 1.00 97.62 179 THR A O 1
ATOM 1400 N N . HIS A 1 180 ? -0.766 12.797 8.903 1.00 97.69 180 HIS A N 1
ATOM 1401 C CA . HIS A 1 180 ? -2.034 13.013 8.203 1.00 97.69 180 HIS A CA 1
ATOM 1402 C C . HIS A 1 180 ? -3.183 12.097 8.621 1.00 97.69 180 HIS A C 1
ATOM 1404 O O . HIS A 1 180 ? -4.323 12.461 8.344 1.00 97.69 180 HIS A O 1
ATOM 1410 N N . ALA A 1 181 ? -2.931 10.959 9.275 1.00 97.25 181 ALA A N 1
ATOM 1411 C CA . ALA A 1 181 ? -3.959 10.014 9.712 1.00 97.25 181 ALA A CA 1
ATOM 1412 C C . ALA A 1 181 ? -3.793 9.667 11.199 1.00 97.25 181 ALA A C 1
ATOM 1414 O O . ALA A 1 181 ? -2.804 9.060 11.604 1.00 97.25 181 ALA A O 1
ATOM 1415 N N . PHE A 1 182 ? -4.785 10.014 12.013 1.00 95.69 182 PHE A N 1
ATOM 1416 C CA . PHE A 1 182 ? -4.721 9.929 13.478 1.00 95.69 182 PHE A CA 1
ATOM 1417 C C . PHE A 1 182 ? -5.420 8.697 14.053 1.00 95.69 182 PHE A C 1
ATOM 1419 O O . PHE A 1 182 ? -5.165 8.310 15.189 1.00 95.69 182 PHE A O 1
ATOM 1426 N N . GLY A 1 183 ? -6.263 8.040 13.260 1.00 94.12 183 GLY A N 1
ATOM 1427 C CA . GLY A 1 183 ? -6.979 6.840 13.672 1.00 94.12 183 GLY A CA 1
ATOM 1428 C C . GLY A 1 183 ? -8.234 6.624 12.844 1.00 94.12 183 GLY A C 1
ATOM 1429 O O . GLY A 1 183 ? -8.397 7.199 11.769 1.00 94.12 183 GLY A O 1
ATOM 1430 N N . LEU A 1 184 ? -9.133 5.785 13.345 1.00 93.56 184 LEU A N 1
ATOM 1431 C CA . LEU A 1 184 ? -10.441 5.563 12.735 1.00 93.56 184 LEU A CA 1
ATOM 1432 C C . LEU A 1 184 ? -11.462 6.523 13.343 1.00 93.56 184 LEU A C 1
ATOM 1434 O O . LEU A 1 184 ? -11.496 6.709 14.559 1.00 93.56 184 LEU A O 1
ATOM 1438 N N . LYS A 1 185 ? -12.338 7.085 12.509 1.00 91.69 185 LYS A N 1
ATOM 1439 C CA . LYS A 1 185 ? -13.523 7.795 12.991 1.00 91.69 185 LYS A CA 1
ATOM 1440 C C . LYS A 1 185 ? -14.377 6.821 13.797 1.00 91.69 185 LYS A C 1
ATOM 1442 O O . LYS A 1 185 ? -14.664 5.715 13.344 1.00 91.69 185 LYS A O 1
ATOM 1447 N N . GLN A 1 186 ? -14.810 7.247 14.978 1.00 76.50 186 GLN A N 1
ATOM 1448 C CA . GLN A 1 186 ? -15.817 6.505 15.728 1.00 76.50 186 GLN A CA 1
ATOM 1449 C C . GLN A 1 186 ? -17.133 6.543 14.947 1.00 76.50 186 GLN A C 1
ATOM 1451 O O . GLN A 1 186 ? -17.595 7.621 14.560 1.00 76.50 186 GLN A O 1
ATOM 1456 N N . GLU A 1 187 ? -17.742 5.379 14.714 1.00 64.44 187 GLU A N 1
ATOM 1457 C CA . GLU A 1 187 ? -19.124 5.330 14.241 1.00 64.44 187 GLU A CA 1
ATOM 1458 C C . GLU A 1 187 ? -19.993 6.024 15.297 1.00 64.44 187 GLU A C 1
ATOM 1460 O O . GLU A 1 187 ? -20.051 5.595 16.451 1.00 64.44 187 GLU A O 1
ATOM 1465 N N . ARG A 1 188 ? -20.628 7.142 14.925 1.00 46.44 188 ARG A N 1
ATOM 1466 C CA . ARG A 1 188 ? -21.666 7.747 15.762 1.00 46.44 188 ARG A CA 1
ATOM 1467 C C . ARG A 1 188 ? -22.845 6.775 15.763 1.00 46.44 188 ARG A C 1
ATOM 1469 O O . ARG A 1 188 ? -23.503 6.640 14.734 1.00 46.44 188 ARG A O 1
ATOM 1476 N N . ILE A 1 189 ? -23.033 6.075 16.880 1.00 37.75 189 ILE A N 1
ATOM 1477 C CA . ILE A 1 189 ? -24.239 5.289 17.176 1.00 37.75 189 ILE A CA 1
ATOM 1478 C C . ILE A 1 189 ? -25.417 6.248 17.347 1.00 37.75 189 ILE A C 1
ATOM 1480 O O . ILE A 1 189 ? -25.219 7.295 18.008 1.00 37.75 189 ILE A O 1
#

Radius of gyration: 19.8 Å; chains: 1; bounding box: 39×76×53 Å

Secondary structure (DSSP, 8-state):
--------------------SSSSPPEEE---EEETTEEES-BSS-SSHHHHHHHHHHHHHHHHHH-S-EEEEE-TTSSEEEEEE---SS--TT-S-SEEEEEEEE-HHHHHS-HHHHHHS-HHHHHHHHH---EEEEEEEEETTTEEE---TT-TTEETTEEEEEESSHHHHHHHHHHHEEEEPPP--

Foldseek 3Di:
DDDDPDDDDDPPPDPPPPDDDPQFAEEEEDCADDDPPDGFFHPSAAPDPVQRVLQVVQQVLCRVQASAHKYKTAGPVRQKIWIAGQPDPDDDDVGRQAKIKMKGQAQPVVVPDDPVVVVVDDPVVNVVRRVPGDAMKMKIKHQQVWFDWDPDPPPPQDDPRMGMDIDRDPVVRSVVCVHTTNYTDDDDD